Protein AF-A0A9P3ZNW1-F1 (afdb_monomer)

Mean predicted aligned error: 11.79 Å

Solvent-accessible surface area (backbone atoms only — not comparable to full-atom values): 14242 Å² total; per-residue (Å²): 131,88,76,51,73,66,59,54,61,74,62,51,59,84,20,38,54,43,44,52,67,59,43,40,76,74,70,47,49,72,68,55,52,55,48,29,40,75,70,65,59,26,47,76,16,47,99,51,31,36,31,23,62,72,77,60,17,53,57,51,43,47,27,52,47,32,68,74,62,68,40,42,29,42,18,19,51,42,38,36,22,76,75,42,70,33,76,79,55,94,36,46,31,37,32,23,45,49,93,79,72,89,70,53,35,51,42,69,74,62,67,44,50,39,82,40,72,45,75,43,50,67,65,89,40,67,83,37,66,63,55,32,52,43,81,55,99,72,33,47,29,39,34,70,42,37,10,48,52,47,38,50,66,62,55,75,52,72,67,48,51,53,48,49,38,55,33,60,68,55,59,49,73,76,44,53,62,53,32,56,49,31,56,67,58,41,70,39,54,70,34,55,33,51,49,53,51,44,32,16,42,59,34,59,66,48,18,40,57,47,72,73,35,69,63,59,74,66,57,73,62,96,70,76,50,70,72,42,89,83,46,44,76,41,76,96,53,37,33,25,37,53,57,66,55,54,71,77,38,56,70,36,69,73,60,91,77,127

Structure (mmCIF, N/CA/C/O backbone):
data_AF-A0A9P3ZNW1-F1
#
_entry.id   AF-A0A9P3ZNW1-F1
#
loop_
_atom_site.group_PDB
_atom_site.id
_atom_site.type_symbol
_atom_site.label_atom_id
_atom_site.label_alt_id
_atom_site.label_comp_id
_atom_site.label_asym_id
_atom_site.label_entity_id
_atom_site.label_seq_id
_atom_site.pdbx_PDB_ins_code
_atom_site.Cartn_x
_atom_site.Cartn_y
_atom_site.Cartn_z
_atom_site.occupancy
_atom_site.B_iso_or_equiv
_atom_site.auth_seq_id
_atom_site.auth_comp_id
_atom_site.auth_asym_id
_atom_site.auth_atom_id
_atom_site.pdbx_PDB_model_num
ATOM 1 N N . MET A 1 1 ? -36.115 -12.848 36.896 1.00 50.00 1 MET A N 1
ATOM 2 C CA . MET A 1 1 ? -34.797 -13.058 37.543 1.00 50.00 1 MET A CA 1
ATOM 3 C C . MET A 1 1 ? -33.850 -11.953 37.072 1.00 50.00 1 MET A C 1
ATOM 5 O O . MET A 1 1 ? -33.753 -11.757 35.867 1.00 50.00 1 MET A O 1
ATOM 9 N N . LYS A 1 2 ? -33.231 -11.157 37.962 1.00 68.00 2 LYS A N 1
ATOM 10 C CA . LYS A 1 2 ? -32.286 -10.099 37.538 1.00 68.00 2 LYS A CA 1
ATOM 11 C C . LYS A 1 2 ? -30.983 -10.754 37.072 1.00 68.00 2 LYS A C 1
ATOM 13 O O . LYS A 1 2 ? -30.351 -11.458 37.850 1.00 68.00 2 LYS A O 1
ATOM 18 N N . MET A 1 3 ? -30.594 -10.514 35.822 1.00 71.19 3 MET A N 1
ATOM 19 C CA . MET A 1 3 ? -29.317 -10.998 35.292 1.00 71.19 3 MET A CA 1
ATOM 20 C C . MET A 1 3 ? -28.139 -10.318 35.990 1.00 71.19 3 MET A C 1
ATOM 22 O O . MET A 1 3 ? -28.165 -9.106 36.231 1.00 71.19 3 MET A O 1
ATOM 26 N N . THR A 1 4 ? -27.095 -11.092 36.279 1.00 81.94 4 THR A N 1
ATOM 27 C CA . THR A 1 4 ? -25.832 -10.570 36.805 1.00 81.94 4 THR A CA 1
ATOM 28 C C . THR A 1 4 ? -25.132 -9.709 35.753 1.00 81.94 4 THR A C 1
ATOM 30 O O . THR A 1 4 ? -25.374 -9.832 34.550 1.00 81.94 4 THR A O 1
ATOM 33 N N . LYS A 1 5 ? -24.230 -8.820 36.183 1.00 80.06 5 LYS A N 1
ATOM 34 C CA . LYS A 1 5 ? -23.459 -7.992 35.243 1.00 80.06 5 LYS A CA 1
ATOM 35 C C . LYS A 1 5 ? -22.624 -8.826 34.265 1.00 80.06 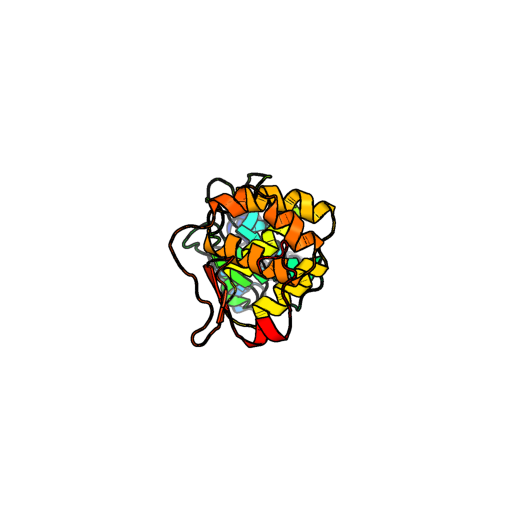5 LYS A C 1
ATOM 37 O O . LYS A 1 5 ? -22.558 -8.469 33.095 1.00 80.06 5 LYS A O 1
ATOM 42 N N . MET A 1 6 ? -22.090 -9.971 34.701 1.00 78.44 6 MET A N 1
ATOM 43 C CA . MET A 1 6 ? -21.405 -10.904 33.799 1.00 78.44 6 MET A CA 1
ATOM 44 C C . MET A 1 6 ? -22.341 -11.518 32.762 1.00 78.44 6 MET A C 1
ATOM 46 O O . MET A 1 6 ? -21.992 -11.582 31.589 1.00 78.44 6 MET A O 1
ATOM 50 N N . GLN A 1 7 ? -23.553 -11.906 33.160 1.00 79.19 7 GLN A N 1
ATOM 51 C CA . GLN A 1 7 ? -24.552 -12.411 32.216 1.00 79.19 7 GLN A CA 1
ATOM 52 C C . GLN A 1 7 ? -24.917 -11.357 31.163 1.00 79.19 7 GLN A C 1
ATOM 54 O O . GLN A 1 7 ? -25.027 -11.692 29.990 1.00 79.19 7 GLN A O 1
ATOM 59 N N . LYS A 1 8 ? -25.015 -10.077 31.548 1.00 82.88 8 LYS A N 1
ATOM 60 C CA . LYS A 1 8 ? -25.227 -8.970 30.597 1.00 82.88 8 LYS A CA 1
ATOM 61 C C . LYS A 1 8 ? -24.040 -8.757 29.653 1.00 82.88 8 LYS A C 1
ATOM 63 O O . LYS A 1 8 ? -24.238 -8.486 28.476 1.00 82.88 8 LYS A O 1
ATOM 68 N N . MET A 1 9 ? -22.806 -8.905 30.131 1.00 83.12 9 MET A N 1
ATOM 69 C CA . MET A 1 9 ? -21.618 -8.844 29.267 1.00 83.12 9 MET A CA 1
ATOM 70 C C . MET A 1 9 ? -21.551 -10.008 28.278 1.00 83.12 9 MET A C 1
ATOM 72 O O . MET A 1 9 ? -21.200 -9.798 27.120 1.00 83.12 9 MET A O 1
ATOM 76 N N . ASN A 1 10 ? -21.985 -11.196 28.700 1.00 78.38 10 ASN A N 1
ATOM 77 C CA . ASN A 1 10 ? -22.165 -12.365 27.838 1.00 78.38 10 ASN A CA 1
ATOM 78 C C . ASN A 1 10 ? -23.351 -12.235 26.862 1.00 78.38 10 ASN A C 1
ATOM 80 O O . ASN A 1 10 ? -23.533 -13.102 26.009 1.00 78.38 10 ASN A O 1
ATOM 84 N N . GLN A 1 11 ? -24.106 -11.135 26.906 1.00 82.00 11 GLN A N 1
ATOM 85 C CA . GLN A 1 11 ? -25.120 -10.780 25.906 1.00 82.00 11 GLN A CA 1
ATOM 86 C C . GLN A 1 11 ? -24.671 -9.697 24.923 1.00 82.00 11 GLN A C 1
ATOM 88 O O . GLN A 1 11 ? -25.382 -9.425 23.962 1.00 82.00 11 GLN A O 1
ATOM 93 N N . LEU A 1 12 ? -23.492 -9.095 25.119 1.00 81.19 12 LEU A N 1
ATOM 94 C CA . LEU A 1 12 ? -22.899 -8.212 24.111 1.00 81.19 12 LEU A CA 1
ATOM 95 C C . LEU A 1 12 ? -22.780 -8.948 22.758 1.00 81.19 12 LEU A C 1
ATOM 97 O O . LEU A 1 12 ? -22.634 -10.172 22.741 1.00 81.19 12 LEU A O 1
ATOM 101 N N . PRO A 1 13 ? -22.834 -8.255 21.615 1.00 70.06 13 PRO A N 1
ATOM 102 C CA . PRO A 1 13 ? -22.613 -8.920 20.341 1.00 70.06 13 PRO A CA 1
ATOM 103 C C . PRO A 1 13 ? -21.252 -9.624 20.342 1.00 70.06 13 PRO A C 1
ATOM 105 O O . PRO A 1 13 ? -20.249 -9.074 20.811 1.00 70.06 13 PRO A O 1
ATOM 108 N N . VAL A 1 14 ? -21.222 -10.866 19.859 1.00 62.25 14 VAL A N 1
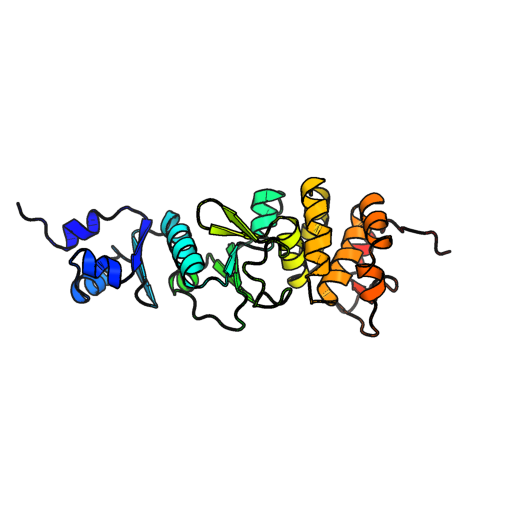ATOM 109 C CA . VAL A 1 14 ? -19.953 -11.536 19.571 1.00 62.25 14 VAL A CA 1
ATOM 110 C C . VAL A 1 14 ? -19.239 -10.670 18.535 1.00 62.25 14 VAL A C 1
ATOM 112 O O . VAL A 1 14 ? -19.856 -10.210 17.580 1.00 62.25 14 VAL A O 1
ATOM 115 N N . HIS A 1 15 ? -17.963 -10.403 18.776 1.00 63.56 15 HIS A N 1
ATOM 116 C CA . HIS A 1 15 ? -17.105 -9.480 18.040 1.00 63.56 15 HIS A CA 1
ATOM 117 C C . HIS A 1 15 ? -17.342 -7.977 18.246 1.00 63.56 15 HIS A C 1
ATOM 119 O O . HIS A 1 15 ? -16.776 -7.165 17.517 1.00 63.56 15 HIS A O 1
ATOM 125 N N . ALA A 1 16 ? -18.114 -7.576 19.258 1.00 64.56 16 ALA A N 1
ATOM 126 C CA . ALA A 1 16 ? -18.262 -6.163 19.595 1.00 64.56 16 ALA A CA 1
ATOM 127 C C . ALA A 1 16 ? -16.939 -5.541 20.076 1.00 64.56 16 ALA A C 1
ATOM 129 O O . ALA A 1 16 ? -16.230 -6.143 20.890 1.00 64.56 16 ALA A O 1
ATOM 130 N N . VAL A 1 17 ? -16.675 -4.306 19.636 1.00 64.88 17 VAL A N 1
ATOM 131 C CA . VAL A 1 17 ? -15.635 -3.411 20.168 1.00 64.88 17 VAL A CA 1
ATOM 132 C C . VAL A 1 17 ? -16.300 -2.247 20.851 1.00 64.88 17 VAL A C 1
ATOM 134 O O . VAL A 1 17 ? -17.237 -1.666 20.311 1.00 64.88 17 VAL A O 1
ATOM 137 N N . MET A 1 18 ? -15.831 -1.922 22.048 1.00 77.31 18 MET A N 1
ATOM 138 C CA . MET A 1 18 ? -16.382 -0.825 22.824 1.00 77.31 18 MET A CA 1
ATOM 139 C C . MET A 1 18 ? -15.284 -0.110 23.595 1.00 77.31 18 MET A C 1
ATOM 141 O O . MET A 1 18 ? -14.365 -0.727 24.140 1.00 77.31 18 MET A O 1
ATOM 145 N N . THR A 1 19 ? -15.424 1.200 23.711 1.00 77.69 19 THR A N 1
ATOM 146 C CA . THR A 1 19 ? -14.632 2.013 24.624 1.00 77.69 19 THR A CA 1
ATOM 147 C C . THR A 1 19 ? -15.123 1.840 26.063 1.00 77.69 19 THR A C 1
ATOM 149 O O . THR A 1 19 ? -16.263 1.464 26.354 1.00 77.69 19 THR A O 1
ATOM 152 N N . THR A 1 20 ? -14.266 2.196 27.014 1.00 78.19 20 THR A N 1
ATOM 153 C CA . THR A 1 20 ? -14.594 2.203 28.442 1.00 78.19 20 THR A CA 1
ATOM 154 C C . THR A 1 20 ? -15.737 3.180 28.718 1.00 78.19 20 THR A C 1
ATOM 156 O O . THR A 1 20 ? -16.555 2.934 29.602 1.00 78.19 20 THR A O 1
ATOM 159 N N . LYS A 1 21 ? -15.840 4.264 27.937 1.00 79.75 21 LYS A N 1
ATOM 160 C CA . LYS A 1 21 ? -16.938 5.234 28.017 1.00 79.75 21 LYS A CA 1
ATOM 161 C C . LYS A 1 21 ? -18.277 4.586 27.659 1.00 79.75 21 LYS A C 1
ATOM 163 O O . LYS A 1 21 ? -19.219 4.685 28.441 1.00 79.75 21 LYS A O 1
ATOM 168 N N . GLU A 1 22 ? -18.347 3.874 26.539 1.00 76.12 22 GLU A N 1
ATOM 169 C CA . GLU A 1 22 ? -19.572 3.198 26.094 1.00 76.12 22 GLU A CA 1
ATOM 170 C C . GLU A 1 22 ? -19.978 2.055 27.034 1.00 76.12 22 GLU A C 1
ATOM 172 O O . GLU A 1 22 ? -21.156 1.866 27.333 1.00 76.12 22 GLU A O 1
ATOM 177 N N . LEU A 1 23 ? -19.009 1.303 27.564 1.00 85.88 23 LEU A N 1
ATOM 178 C CA . LEU A 1 23 ? -19.280 0.252 28.551 1.00 85.88 23 LEU A CA 1
ATOM 179 C C . LEU A 1 23 ? -19.804 0.832 29.873 1.00 85.88 23 LEU A C 1
ATOM 181 O O . LEU A 1 23 ? -20.727 0.274 30.469 1.00 85.88 23 LEU A O 1
ATOM 185 N N . ARG A 1 24 ? -19.296 1.993 30.299 1.00 88.50 24 ARG A N 1
ATOM 186 C CA . ARG A 1 24 ? -19.831 2.718 31.461 1.00 88.50 24 ARG A CA 1
ATOM 187 C C . ARG A 1 24 ? -21.246 3.237 31.224 1.00 88.50 24 ARG A C 1
ATOM 189 O O . ARG A 1 24 ? -22.079 3.097 32.114 1.00 88.50 24 ARG A O 1
ATOM 196 N N . GLN A 1 25 ? -21.546 3.758 30.032 1.00 86.38 25 GLN A N 1
ATOM 197 C CA . GLN A 1 25 ? -22.912 4.151 29.650 1.00 86.38 25 GLN A CA 1
ATOM 198 C C . GLN A 1 25 ? -23.885 2.962 29.681 1.00 86.38 25 GLN A C 1
ATOM 200 O O . GLN A 1 25 ? -25.048 3.121 30.036 1.00 86.38 25 GLN A O 1
ATOM 205 N N . ARG A 1 26 ? -23.393 1.750 29.396 1.00 87.62 26 ARG A N 1
ATOM 206 C CA . ARG A 1 26 ? -24.147 0.490 29.525 1.00 87.62 26 ARG A CA 1
ATOM 207 C C . ARG A 1 26 ? -24.207 -0.061 30.963 1.00 87.62 26 ARG A C 1
ATOM 209 O O . ARG A 1 26 ? -24.791 -1.120 31.189 1.00 87.62 26 ARG A O 1
ATOM 216 N N . GLY A 1 27 ? -23.645 0.650 31.944 1.00 90.25 27 GLY A N 1
ATOM 217 C CA . GLY A 1 27 ? -23.731 0.325 33.372 1.00 90.25 27 GLY A CA 1
ATOM 218 C C . GLY A 1 27 ? -22.625 -0.590 33.915 1.00 90.25 27 GLY A C 1
ATOM 219 O O . GLY A 1 27 ? -22.750 -1.096 35.038 1.00 90.25 27 GLY A O 1
ATOM 220 N N . PHE A 1 28 ? -21.550 -0.816 33.153 1.00 92.19 28 PHE A N 1
ATOM 221 C CA . PHE A 1 28 ? -20.390 -1.597 33.595 1.00 92.19 28 PHE A CA 1
ATOM 222 C C . PHE A 1 28 ? -19.362 -0.709 34.311 1.00 92.19 28 PHE A C 1
ATOM 224 O O . PHE A 1 28 ? -19.028 0.381 33.847 1.00 92.19 28 PHE A O 1
ATOM 231 N N . THR A 1 29 ? -18.850 -1.159 35.459 1.00 92.00 29 THR A N 1
ATOM 232 C CA . THR A 1 29 ? -17.789 -0.453 36.198 1.00 92.00 29 THR A CA 1
ATOM 233 C C . THR A 1 29 ? -16.410 -0.943 35.765 1.00 92.00 29 THR A C 1
ATOM 235 O O . THR A 1 29 ? -16.277 -2.006 35.166 1.00 92.00 29 THR A O 1
ATOM 238 N N . ASN A 1 30 ? -15.346 -0.225 36.134 1.00 89.00 30 ASN A N 1
ATOM 239 C CA . ASN A 1 30 ? -13.980 -0.694 35.868 1.00 89.00 30 ASN A CA 1
ATOM 240 C C . ASN A 1 30 ? -13.695 -2.063 36.510 1.00 89.00 30 ASN A C 1
ATOM 242 O O . ASN A 1 30 ? -12.957 -2.852 35.937 1.00 89.00 30 ASN A O 1
ATOM 246 N N . GLN A 1 31 ? -14.296 -2.372 37.667 1.00 90.19 31 GLN A N 1
ATOM 247 C CA . GLN A 1 31 ? -14.170 -3.698 38.283 1.00 90.19 31 GLN A CA 1
ATOM 248 C C . GLN A 1 31 ? -14.820 -4.792 37.426 1.00 90.19 31 GLN A C 1
ATOM 250 O O . GLN A 1 31 ? -14.248 -5.872 37.295 1.00 90.19 31 GLN A O 1
ATOM 255 N N . ASP A 1 32 ? -15.975 -4.506 36.811 1.00 91.38 32 ASP A N 1
ATOM 256 C CA . ASP A 1 32 ? -16.630 -5.436 35.885 1.00 91.38 32 ASP A CA 1
ATOM 257 C C . ASP A 1 32 ? -15.745 -5.715 34.664 1.00 91.38 32 ASP A C 1
ATOM 259 O O . ASP A 1 32 ? -15.597 -6.869 34.274 1.00 91.38 32 ASP A O 1
ATOM 263 N N . LEU A 1 33 ? -15.104 -4.678 34.115 1.00 89.94 33 LEU A N 1
ATOM 264 C CA . LEU A 1 33 ? -14.194 -4.790 32.972 1.00 89.94 33 LEU A CA 1
ATOM 265 C C . LEU A 1 33 ? -12.919 -5.568 33.318 1.00 89.94 33 LEU A C 1
ATOM 267 O O . LEU A 1 33 ? -12.523 -6.469 32.584 1.00 89.94 33 LEU A O 1
ATOM 271 N N . THR A 1 34 ? -12.309 -5.294 34.473 1.00 88.62 34 THR A N 1
ATOM 272 C CA . THR A 1 34 ? -11.149 -6.058 34.954 1.00 88.62 34 THR A CA 1
ATOM 273 C C . THR A 1 34 ? -11.489 -7.536 35.125 1.00 88.62 34 THR A C 1
ATOM 275 O O . THR A 1 34 ? -10.694 -8.399 34.750 1.00 88.62 34 THR A O 1
ATOM 278 N N . ARG A 1 35 ? -12.676 -7.847 35.662 1.00 86.94 35 ARG A N 1
ATOM 279 C CA . ARG A 1 35 ? -13.160 -9.227 35.768 1.00 86.94 35 ARG A CA 1
ATOM 280 C C . ARG A 1 35 ? -13.385 -9.850 34.387 1.00 86.94 35 ARG A C 1
ATOM 282 O O . ARG A 1 35 ? -12.897 -10.948 34.158 1.00 86.94 35 ARG A O 1
ATOM 289 N N . ALA A 1 36 ? -14.024 -9.128 33.464 1.00 84.94 36 ALA A N 1
ATOM 290 C CA . ALA A 1 36 ? -14.211 -9.548 32.072 1.00 84.94 36 ALA A CA 1
ATOM 291 C C . ALA A 1 36 ? -12.904 -9.964 31.395 1.00 84.94 36 ALA A C 1
ATOM 293 O O . ALA A 1 36 ? -12.865 -10.964 30.683 1.00 84.94 36 ALA A O 1
ATOM 294 N N . GLY A 1 37 ? -11.860 -9.159 31.629 1.00 81.06 37 GLY A N 1
ATOM 295 C CA . GLY A 1 37 ? -10.505 -9.373 31.140 1.00 81.06 37 GLY A CA 1
ATOM 296 C C . GLY A 1 37 ? -9.904 -10.664 31.669 1.00 81.06 37 GLY A C 1
ATOM 297 O O . GLY A 1 37 ? -9.405 -11.478 30.900 1.00 81.06 37 GLY A O 1
ATOM 298 N N . LYS A 1 38 ? -9.994 -10.873 32.987 1.00 80.19 38 LYS A N 1
ATOM 299 C CA . LYS A 1 38 ? -9.500 -12.095 33.639 1.00 80.19 38 LYS A CA 1
ATOM 300 C C . LYS A 1 38 ? -10.244 -13.350 33.184 1.00 80.19 38 LYS A C 1
ATOM 302 O O . LYS A 1 38 ? -9.630 -14.401 33.067 1.00 80.19 38 LYS A O 1
ATOM 307 N N . GLU A 1 39 ? -11.545 -13.236 32.939 1.00 78.88 39 GLU A N 1
ATOM 308 C CA . GLU A 1 39 ? -12.411 -14.343 32.515 1.00 78.88 39 GLU A CA 1
ATOM 309 C C . GLU A 1 39 ? -12.380 -14.588 30.994 1.00 78.88 39 GLU A C 1
ATOM 311 O O . GLU A 1 39 ? -13.058 -15.489 30.507 1.00 78.88 39 GLU A O 1
ATOM 316 N N . GLY A 1 40 ? -11.621 -13.797 30.224 1.00 69.62 40 GLY A N 1
ATOM 317 C CA . GLY A 1 40 ? -11.493 -13.951 28.769 1.00 69.62 40 GLY A CA 1
ATOM 318 C C . GLY A 1 40 ? -12.739 -13.560 27.963 1.00 69.62 40 GLY A C 1
ATOM 319 O O . GLY A 1 40 ? -12.771 -13.748 26.750 1.00 69.62 40 GLY A O 1
ATOM 320 N N . VAL A 1 41 ? -13.760 -12.991 28.612 1.00 81.12 41 VAL A N 1
ATOM 321 C CA . VAL A 1 41 ? -15.000 -12.521 27.966 1.00 81.12 41 VAL A CA 1
ATOM 322 C C . VAL A 1 41 ? -14.746 -11.263 27.142 1.00 81.12 41 VAL A C 1
ATOM 324 O O . VAL A 1 41 ? -15.335 -11.081 26.074 1.00 81.12 41 VAL A O 1
ATOM 327 N N . LEU A 1 42 ? -13.866 -10.394 27.642 1.00 80.44 42 LEU A N 1
ATOM 328 C CA . LEU A 1 42 ? -13.374 -9.228 26.924 1.00 80.44 42 LEU A CA 1
ATOM 329 C C . LEU A 1 42 ? -11.850 -9.230 26.929 1.00 80.44 42 LEU A C 1
ATOM 331 O O . LEU A 1 42 ? -11.233 -9.567 27.931 1.00 80.44 42 LEU A O 1
ATOM 335 N N . VAL A 1 43 ? -11.239 -8.778 25.843 1.00 78.31 43 VAL A N 1
ATOM 336 C CA . VAL A 1 43 ? -9.801 -8.518 25.774 1.00 78.31 43 VAL A CA 1
ATOM 337 C C . VAL A 1 43 ? -9.589 -7.013 25.874 1.00 78.31 43 VAL A C 1
ATOM 339 O O . VAL A 1 43 ? -10.182 -6.256 25.104 1.00 78.31 43 VAL A O 1
ATOM 342 N N . HIS A 1 44 ? -8.779 -6.574 26.844 1.00 72.50 44 HIS A N 1
ATOM 343 C CA . HIS A 1 44 ? -8.393 -5.169 26.953 1.00 72.50 44 HIS A CA 1
ATOM 344 C C . HIS A 1 44 ? -7.294 -4.856 25.951 1.00 72.50 44 HIS A C 1
ATOM 346 O O . HIS A 1 44 ? -6.228 -5.471 25.936 1.00 72.50 44 HIS A O 1
ATOM 352 N N . TYR A 1 45 ? -7.546 -3.824 25.171 1.00 64.44 45 TYR A N 1
ATOM 353 C CA . TYR A 1 45 ? -6.740 -3.433 24.044 1.00 64.44 45 TYR A CA 1
ATOM 354 C C . TYR A 1 45 ? -6.180 -2.018 24.210 1.00 64.44 45 TYR A C 1
ATOM 356 O O . TYR A 1 45 ? -5.825 -1.390 23.229 1.00 64.44 45 TYR A O 1
ATOM 364 N N . GLY A 1 46 ? -6.026 -1.513 25.436 1.00 53.25 46 GLY A N 1
ATOM 365 C CA . GLY A 1 46 ? -5.392 -0.210 25.679 1.00 53.25 46 GLY A CA 1
ATOM 366 C C . GLY A 1 46 ? -6.253 0.981 25.284 1.00 53.25 46 GLY A C 1
ATOM 367 O O . GLY A 1 46 ? -7.260 0.836 24.601 1.00 53.25 46 GLY A O 1
ATOM 368 N N . TYR A 1 47 ? -5.885 2.166 25.781 1.00 59.19 47 TYR A N 1
ATOM 369 C CA . TYR A 1 47 ? -6.644 3.416 25.582 1.00 59.19 47 TYR A CA 1
ATOM 370 C C . TYR A 1 47 ? -8.137 3.296 25.938 1.00 59.19 47 TYR A C 1
ATOM 372 O O . TYR A 1 47 ? -8.984 4.029 25.443 1.00 59.19 47 TYR A O 1
ATOM 380 N N . GLY A 1 48 ? -8.463 2.355 26.830 1.00 68.88 48 GLY A N 1
ATOM 381 C CA . GLY A 1 48 ? -9.826 2.063 27.238 1.00 68.88 48 GLY A CA 1
ATOM 382 C C . GLY A 1 48 ? -10.650 1.271 26.221 1.00 68.88 48 GLY A C 1
ATOM 383 O O . GLY A 1 48 ? -11.862 1.234 26.393 1.00 68.88 48 GLY A O 1
ATOM 384 N N . VAL A 1 49 ? -10.058 0.635 25.210 1.00 69.19 49 VAL A N 1
ATOM 385 C CA . VAL A 1 49 ? -10.762 -0.199 24.219 1.00 69.19 49 VAL A CA 1
ATOM 386 C C . VAL A 1 49 ? -10.849 -1.656 24.693 1.00 69.19 49 VAL A C 1
ATOM 388 O O . VAL A 1 49 ? -9.877 -2.208 25.213 1.00 69.19 49 VAL A O 1
ATOM 391 N N . TRP A 1 50 ? -12.010 -2.288 24.502 1.00 79.25 50 TRP A N 1
ATOM 392 C CA . TRP A 1 50 ? -12.301 -3.680 24.868 1.00 79.25 50 TRP A CA 1
ATOM 393 C C . TRP A 1 50 ? -12.998 -4.416 23.720 1.00 79.25 50 TRP A C 1
ATOM 395 O O . TRP A 1 50 ? -13.839 -3.818 23.049 1.00 79.25 50 TRP A O 1
ATOM 405 N N . ALA A 1 51 ? -12.719 -5.712 23.532 1.00 72.81 51 ALA A N 1
ATOM 406 C CA . ALA A 1 51 ? -13.416 -6.513 22.520 1.00 72.81 51 ALA A CA 1
ATOM 407 C C . ALA A 1 51 ? -13.825 -7.918 22.969 1.00 72.81 51 ALA A C 1
ATOM 409 O O . ALA A 1 51 ? -13.128 -8.549 23.760 1.00 72.81 51 ALA A O 1
ATOM 410 N N . ARG A 1 52 ? -14.921 -8.432 22.403 1.00 73.88 52 ARG A N 1
ATOM 411 C CA . ARG A 1 52 ? -15.454 -9.776 22.678 1.00 73.88 52 ARG A CA 1
ATOM 412 C C . ARG A 1 52 ? -15.231 -10.723 21.495 1.00 73.88 52 ARG A C 1
ATOM 414 O O . ARG A 1 52 ? -15.989 -10.619 20.554 1.00 73.88 52 ARG A O 1
ATOM 421 N N . HIS A 1 53 ? -14.314 -11.695 21.552 1.00 65.50 53 HIS A N 1
ATOM 422 C CA . HIS A 1 53 ? -13.972 -12.634 20.449 1.00 65.50 53 HIS A CA 1
ATOM 423 C C . HIS A 1 53 ? -13.519 -11.963 19.125 1.00 65.50 53 HIS A C 1
ATOM 425 O O . HIS A 1 53 ? -14.162 -11.077 18.580 1.00 65.50 53 HIS A O 1
ATOM 431 N N . VAL A 1 54 ? -12.394 -12.407 18.557 1.00 55.94 54 VAL A N 1
ATOM 432 C CA . VAL A 1 54 ? -11.488 -11.502 17.809 1.00 55.94 54 VAL A CA 1
ATOM 433 C C . VAL A 1 54 ? -11.702 -11.305 16.278 1.00 55.94 54 VAL A C 1
ATOM 435 O O . VAL A 1 54 ? -11.197 -10.322 15.751 1.00 55.94 54 VAL A O 1
ATOM 438 N N . PRO A 1 55 ? -12.466 -12.111 15.517 1.00 54.06 55 PRO A N 1
ATOM 439 C CA . PRO A 1 55 ? -12.603 -11.883 14.064 1.00 54.06 55 PRO A CA 1
ATOM 440 C C . PRO A 1 55 ? -13.271 -10.566 13.600 1.00 54.06 55 PRO A C 1
ATOM 442 O O . PRO A 1 55 ? -12.628 -9.780 12.910 1.00 54.06 55 PRO A O 1
ATOM 445 N N . LEU A 1 56 ? -14.532 -10.283 13.959 1.00 53.38 56 LEU A N 1
ATOM 446 C CA . LEU A 1 56 ? -15.233 -9.061 13.492 1.00 53.38 56 LEU A CA 1
ATOM 447 C C . LEU A 1 56 ? -14.779 -7.796 14.252 1.00 53.38 56 LEU A C 1
ATOM 449 O O . LEU A 1 56 ? -14.938 -6.680 13.764 1.00 53.38 56 LEU A O 1
ATOM 453 N N . CYS A 1 57 ? -14.196 -7.959 15.445 1.00 57.31 57 CYS A N 1
ATOM 454 C CA . CYS A 1 57 ? -13.846 -6.838 16.308 1.00 57.31 57 CYS A CA 1
ATOM 455 C C . CYS A 1 57 ? -12.619 -6.082 15.787 1.00 57.31 57 CYS A C 1
ATOM 457 O O . CYS A 1 57 ? -12.424 -4.919 16.105 1.00 57.31 57 CYS A O 1
ATOM 459 N N . LEU A 1 58 ? -11.779 -6.714 14.968 1.00 65.56 58 LEU A N 1
ATOM 460 C CA . LEU A 1 58 ? -10.656 -6.014 14.356 1.00 65.56 58 LEU A CA 1
ATOM 461 C C . LEU A 1 58 ? -11.152 -4.921 13.400 1.00 65.56 58 LEU A C 1
ATOM 463 O O . LEU A 1 58 ? -10.666 -3.797 13.463 1.00 65.56 58 LEU A O 1
ATOM 467 N N . TYR A 1 59 ? -12.166 -5.230 12.588 1.00 72.44 59 TYR A N 1
ATOM 468 C CA . TYR A 1 59 ? -12.762 -4.286 11.643 1.00 72.44 59 TYR A CA 1
ATOM 469 C C . TYR A 1 59 ? -13.513 -3.158 12.350 1.00 72.44 59 TYR A C 1
ATOM 471 O O . TYR A 1 59 ? -13.320 -1.999 12.009 1.00 72.44 59 TYR A O 1
ATOM 479 N N . GLU A 1 60 ? -14.312 -3.454 13.376 1.00 71.88 60 GLU A N 1
ATOM 480 C CA . GLU A 1 60 ? -15.025 -2.408 14.128 1.00 71.88 60 GLU A CA 1
ATOM 481 C C . GLU A 1 60 ? -14.080 -1.536 14.980 1.00 71.88 60 GLU A C 1
ATOM 483 O O . GLU A 1 60 ? -14.301 -0.330 15.125 1.00 71.88 60 GLU A O 1
ATOM 488 N N . ALA A 1 61 ? -12.979 -2.106 15.491 1.00 72.25 61 ALA A N 1
ATOM 489 C CA . ALA A 1 61 ? -11.919 -1.339 16.150 1.00 72.25 61 ALA A CA 1
ATOM 490 C C . ALA A 1 61 ? -11.202 -0.435 15.149 1.00 72.25 61 ALA A C 1
ATOM 492 O O . ALA A 1 61 ? -10.899 0.712 15.470 1.00 72.25 61 ALA A O 1
ATOM 493 N N . LEU A 1 62 ? -10.960 -0.941 13.939 1.00 78.31 62 LEU A N 1
ATOM 494 C CA . LEU A 1 62 ? -10.342 -0.187 12.861 1.00 78.31 62 LEU A CA 1
ATOM 495 C C . LEU A 1 62 ? -11.233 0.967 12.399 1.00 78.31 62 LEU A C 1
ATOM 497 O O . LEU A 1 62 ? -10.757 2.093 12.357 1.00 78.31 62 LEU A O 1
ATOM 501 N N . LYS A 1 63 ? -12.529 0.722 12.173 1.00 81.56 63 LYS A N 1
ATOM 502 C CA . LYS A 1 63 ? -13.523 1.763 11.858 1.00 81.56 63 LYS A CA 1
ATOM 503 C C . LYS A 1 63 ? -13.534 2.866 12.902 1.00 81.56 63 LYS A C 1
ATOM 505 O O . LYS A 1 63 ? -13.419 4.040 12.568 1.00 81.56 63 LYS A O 1
ATOM 510 N N . THR A 1 64 ? -13.665 2.490 14.175 1.00 77.69 64 THR A N 1
ATOM 511 C CA . THR A 1 64 ? -13.682 3.454 15.282 1.00 77.69 64 THR A CA 1
ATOM 512 C C . THR A 1 64 ? -12.383 4.255 15.322 1.00 77.69 64 THR A C 1
ATOM 514 O O . THR A 1 64 ? -12.421 5.479 15.383 1.00 77.69 64 THR A O 1
ATOM 517 N N . PHE A 1 65 ? -11.234 3.582 15.217 1.00 79.62 65 PHE A N 1
ATOM 518 C CA . PHE A 1 65 ? -9.937 4.249 15.248 1.00 79.62 65 PHE A CA 1
ATOM 519 C C . PHE A 1 65 ? -9.739 5.202 14.070 1.00 79.62 65 PHE A C 1
ATOM 521 O O . PHE A 1 65 ? -9.333 6.332 14.294 1.00 79.62 65 PHE A O 1
ATOM 528 N N . GLN A 1 66 ? -10.062 4.788 12.845 1.00 84.31 66 GLN A N 1
ATOM 529 C CA . GLN A 1 66 ? -9.969 5.635 11.656 1.00 84.31 66 GLN A CA 1
ATOM 530 C C . GLN A 1 66 ? -10.845 6.888 11.777 1.00 84.31 66 GLN A C 1
ATOM 532 O O . GLN A 1 66 ? -10.396 7.986 11.456 1.00 84.31 66 GLN A O 1
ATOM 537 N N . LYS A 1 67 ? -12.066 6.743 12.305 1.00 79.81 67 LYS A N 1
ATOM 538 C CA . LYS A 1 67 ? -12.987 7.865 12.535 1.00 79.81 67 LYS A CA 1
ATOM 539 C C . LYS A 1 67 ? -12.513 8.825 13.621 1.00 79.81 67 LYS A C 1
ATOM 541 O O . LYS A 1 67 ? -12.698 10.028 13.476 1.00 79.81 67 LYS A O 1
ATOM 546 N N . GLU A 1 68 ? -11.939 8.311 14.707 1.00 75.88 68 GLU A N 1
ATOM 547 C CA . GLU A 1 68 ? -11.415 9.136 15.803 1.00 75.88 68 GLU A CA 1
ATOM 548 C C . GLU A 1 68 ? -10.079 9.790 15.444 1.00 75.88 68 GLU A C 1
ATOM 550 O O . GLU A 1 68 ? -9.827 10.933 15.819 1.00 75.88 68 GLU A O 1
ATOM 555 N N . SER A 1 69 ? -9.204 9.056 14.754 1.00 76.62 69 SER A N 1
ATOM 556 C CA . SER A 1 69 ? -7.849 9.502 14.455 1.00 76.62 69 SER A CA 1
ATOM 557 C C . SER A 1 69 ? -7.781 10.378 13.219 1.00 76.62 69 SER A C 1
ATOM 559 O O . SER A 1 69 ? -6.877 11.209 13.159 1.00 76.62 69 SER A O 1
ATOM 561 N N . GLN A 1 70 ? -8.668 10.155 12.242 1.00 80.75 70 GLN A N 1
ATOM 562 C CA . GLN A 1 70 ? -8.747 10.923 11.000 1.00 80.75 70 GLN A CA 1
ATOM 563 C C . GLN A 1 70 ? -7.386 11.094 10.307 1.00 80.75 70 GLN A C 1
ATOM 565 O O . GLN A 1 70 ? -7.005 12.175 9.876 1.00 80.75 70 GLN A O 1
ATOM 570 N N . SER A 1 71 ? -6.597 10.025 10.316 1.00 83.56 71 SER A N 1
ATOM 571 C CA . SER A 1 71 ? -5.180 10.068 9.926 1.00 83.56 71 SER A CA 1
ATOM 572 C C . SER A 1 71 ? -4.676 8.756 9.355 1.00 83.56 71 SER A C 1
ATOM 574 O O . SER A 1 71 ? -3.513 8.673 8.972 1.00 83.56 71 SER A O 1
ATOM 576 N N . CYS A 1 72 ? -5.507 7.714 9.334 1.00 87.19 72 CYS A N 1
ATOM 577 C CA . CYS A 1 72 ? -5.079 6.407 8.875 1.00 87.19 72 CYS A CA 1
ATOM 578 C C . CYS A 1 72 ? -6.114 5.718 7.994 1.00 87.19 72 CYS A C 1
ATOM 580 O O . CYS A 1 72 ? -7.323 5.882 8.163 1.00 87.19 72 CYS A O 1
ATOM 582 N N . HIS A 1 73 ? -5.619 4.904 7.072 1.00 91.12 73 HIS A N 1
ATOM 583 C CA . HIS A 1 73 ? -6.400 4.218 6.051 1.00 91.12 73 HIS A CA 1
ATOM 584 C C . HIS A 1 73 ? -5.777 2.852 5.727 1.00 91.12 73 HIS A C 1
ATOM 586 O O . HIS A 1 73 ? -4.589 2.609 5.951 1.00 91.12 73 HIS A O 1
ATOM 592 N N . ILE A 1 74 ? -6.594 1.921 5.238 1.00 92.75 74 ILE A N 1
ATOM 593 C CA . ILE A 1 74 ? -6.112 0.624 4.753 1.00 92.75 74 ILE A CA 1
ATOM 594 C C . ILE A 1 74 ? -5.460 0.861 3.396 1.00 92.75 74 ILE A C 1
ATOM 596 O O . ILE A 1 74 ? -6.102 1.409 2.503 1.00 92.75 74 ILE A O 1
ATOM 600 N N . GLY A 1 75 ? -4.209 0.443 3.237 1.00 93.75 75 GLY A N 1
ATOM 601 C CA . GLY A 1 75 ? -3.417 0.807 2.066 1.00 93.75 75 GLY A CA 1
ATOM 602 C C . GLY A 1 75 ? -2.470 -0.281 1.580 1.00 93.75 75 GLY A C 1
ATOM 603 O O . GLY A 1 75 ? -2.521 -1.439 2.012 1.00 93.75 75 GLY A O 1
ATOM 604 N N . GLY A 1 76 ? -1.600 0.111 0.653 1.00 95.00 76 GLY A N 1
ATOM 605 C CA . GLY A 1 76 ? -0.526 -0.724 0.122 1.00 95.00 76 GLY A CA 1
ATOM 606 C C . GLY A 1 76 ? -0.992 -2.078 -0.425 1.00 95.00 76 GLY A C 1
ATOM 607 O O . GLY A 1 76 ? -2.033 -2.207 -1.075 1.00 95.00 76 GLY A O 1
ATOM 608 N N . ARG A 1 77 ? -0.230 -3.130 -0.112 1.00 95.31 77 ARG A N 1
ATOM 609 C CA . ARG A 1 77 ? -0.445 -4.504 -0.587 1.00 95.31 77 ARG A CA 1
ATOM 610 C C . ARG A 1 77 ? -1.779 -5.095 -0.145 1.00 95.31 77 ARG A C 1
ATOM 612 O O . ARG A 1 77 ? -2.269 -6.002 -0.807 1.00 95.31 77 ARG A O 1
ATOM 619 N N . THR A 1 78 ? -2.385 -4.587 0.933 1.00 94.00 78 THR A N 1
ATOM 620 C CA . THR A 1 78 ? -3.725 -5.043 1.345 1.00 94.00 78 THR A CA 1
ATOM 621 C C . THR A 1 78 ? -4.760 -4.677 0.289 1.00 94.00 78 THR A C 1
ATOM 623 O O . THR A 1 78 ? -5.557 -5.518 -0.112 1.00 94.00 78 THR A O 1
ATOM 626 N N . ILE A 1 79 ? -4.709 -3.447 -0.220 1.00 93.19 79 ILE A N 1
ATOM 627 C CA . ILE A 1 79 ? -5.623 -2.984 -1.265 1.00 93.19 79 ILE A CA 1
ATOM 628 C C . ILE A 1 79 ? -5.294 -3.632 -2.611 1.00 93.19 79 ILE A C 1
ATOM 630 O O . ILE A 1 79 ? -6.210 -4.084 -3.295 1.00 93.19 79 ILE A O 1
ATOM 634 N N . LEU A 1 80 ? -4.007 -3.766 -2.963 1.00 92.88 80 LEU A N 1
ATOM 635 C CA . LEU A 1 80 ? -3.616 -4.481 -4.186 1.00 92.88 80 LEU A CA 1
ATOM 636 C C . LEU A 1 80 ? -4.116 -5.934 -4.178 1.00 92.88 80 LEU A C 1
ATOM 638 O O . LEU A 1 80 ? -4.571 -6.435 -5.202 1.00 92.88 80 LEU A O 1
ATOM 642 N N . HIS A 1 81 ? -4.077 -6.613 -3.029 1.00 91.62 81 HIS A N 1
ATOM 643 C CA . HIS A 1 81 ? -4.642 -7.953 -2.891 1.00 91.62 81 HIS A CA 1
ATOM 644 C C . HIS A 1 81 ? -6.161 -7.948 -3.100 1.00 91.62 81 HIS A C 1
ATOM 646 O O . HIS A 1 81 ? -6.671 -8.668 -3.957 1.00 91.62 81 HIS A O 1
ATOM 652 N N . LEU A 1 82 ? -6.876 -7.108 -2.344 1.00 86.94 82 LEU A N 1
ATOM 653 C CA . LEU A 1 82 ? -8.339 -7.093 -2.329 1.00 86.94 82 LEU A CA 1
ATOM 654 C C . LEU A 1 82 ? -8.960 -6.664 -3.663 1.00 86.94 82 LEU A C 1
ATOM 656 O O . LEU A 1 82 ? -10.049 -7.132 -3.994 1.00 86.94 82 LEU A O 1
ATOM 660 N N . LEU A 1 83 ? -8.310 -5.760 -4.401 1.00 87.50 83 LEU A N 1
ATOM 661 C CA . LEU A 1 83 ? -8.884 -5.148 -5.604 1.00 87.50 83 LEU A CA 1
ATOM 662 C C . LEU A 1 83 ? -8.232 -5.618 -6.907 1.00 87.50 83 LEU A C 1
ATOM 664 O O . LEU A 1 83 ? -8.911 -5.644 -7.931 1.00 87.50 83 LEU A O 1
ATOM 668 N N . LEU A 1 84 ? -6.952 -6.002 -6.877 1.00 87.12 84 LEU A N 1
ATOM 669 C CA . LEU A 1 84 ? -6.165 -6.333 -8.073 1.00 87.12 84 LEU A CA 1
ATOM 670 C C . LEU A 1 84 ? -5.614 -7.769 -8.058 1.00 87.12 84 LEU A C 1
ATOM 672 O O . LEU A 1 84 ? -4.851 -8.145 -8.943 1.00 87.12 84 LEU A O 1
ATOM 676 N N . GLY A 1 85 ? -5.973 -8.586 -7.061 1.00 84.88 85 GLY A N 1
ATOM 677 C CA . GLY A 1 85 ? -5.585 -9.999 -7.002 1.00 84.88 85 GLY A CA 1
ATOM 678 C C . GLY A 1 85 ? -4.100 -10.246 -6.713 1.00 84.88 85 GLY A C 1
ATOM 679 O O . GLY A 1 85 ? -3.598 -11.337 -6.984 1.00 84.88 85 GLY A O 1
ATOM 680 N N . ALA A 1 86 ? -3.383 -9.261 -6.161 1.00 89.88 86 ALA A N 1
ATOM 681 C CA . ALA A 1 86 ? -2.009 -9.457 -5.699 1.00 89.88 86 ALA A CA 1
ATOM 682 C C . ALA A 1 86 ? -1.935 -10.512 -4.569 1.00 89.88 86 ALA A C 1
ATOM 684 O O . ALA A 1 86 ? -2.936 -10.760 -3.889 1.00 89.88 86 ALA A O 1
ATOM 685 N N . PRO A 1 87 ? -0.766 -11.127 -4.307 1.00 91.88 87 PRO A N 1
ATOM 686 C CA . PRO A 1 87 ? -0.604 -12.036 -3.174 1.00 91.88 87 PRO A CA 1
ATOM 687 C C . PRO A 1 87 ? -0.966 -11.376 -1.838 1.00 91.88 87 PRO A C 1
ATOM 689 O O . PRO A 1 87 ? -0.560 -10.239 -1.573 1.00 91.88 87 PRO A O 1
ATOM 692 N N . GLU A 1 88 ? -1.697 -12.108 -0.994 1.00 89.25 88 GLU A N 1
ATOM 693 C CA . GLU A 1 88 ? -2.135 -11.628 0.320 1.00 89.25 88 GLU A CA 1
ATOM 694 C C . GLU A 1 88 ? -0.918 -11.253 1.190 1.00 89.25 88 GLU A C 1
ATOM 696 O O . GLU A 1 88 ? 0.026 -12.045 1.305 1.00 89.25 88 GLU A O 1
ATOM 701 N N . PRO A 1 89 ? -0.881 -10.046 1.785 1.00 88.81 89 PRO A N 1
ATOM 702 C CA . PRO A 1 89 ? 0.163 -9.698 2.740 1.00 88.81 89 PRO A CA 1
ATOM 703 C C . PRO A 1 89 ? -0.038 -10.449 4.064 1.00 88.81 89 PRO A C 1
ATOM 705 O O . PRO A 1 89 ? -1.161 -10.721 4.471 1.00 88.81 89 PRO A O 1
ATOM 708 N N . GLU A 1 90 ? 1.045 -10.704 4.806 1.00 87.62 90 GLU A N 1
ATOM 709 C CA . GLU A 1 90 ? 0.968 -11.380 6.117 1.00 87.62 90 GLU A CA 1
ATOM 710 C C . GLU A 1 90 ? 0.066 -10.657 7.133 1.00 87.62 90 GLU A C 1
ATOM 712 O O . GLU A 1 90 ? -0.454 -11.264 8.072 1.00 87.62 90 GLU A O 1
ATOM 717 N N . ARG A 1 91 ? -0.065 -9.334 6.989 1.00 87.75 91 ARG A N 1
ATOM 718 C CA . ARG A 1 91 ? -0.833 -8.459 7.875 1.00 87.75 91 ARG A CA 1
ATOM 719 C C . ARG A 1 91 ? -1.535 -7.381 7.064 1.00 87.75 91 ARG A C 1
ATOM 721 O O . ARG A 1 91 ? -1.008 -6.908 6.059 1.00 87.75 91 ARG A O 1
ATOM 728 N N . ILE A 1 92 ? -2.683 -6.940 7.568 1.00 89.50 92 ILE A N 1
ATOM 729 C CA . ILE A 1 92 ? -3.396 -5.765 7.066 1.00 89.50 92 ILE A CA 1
ATOM 730 C C . ILE A 1 92 ? -2.500 -4.545 7.261 1.00 89.50 92 ILE A C 1
ATOM 732 O O . ILE A 1 92 ? -2.062 -4.263 8.378 1.00 89.50 92 ILE A O 1
ATOM 736 N N . GLN A 1 93 ? -2.248 -3.816 6.184 1.00 92.25 93 GLN A N 1
ATOM 737 C CA . GLN A 1 93 ? -1.412 -2.626 6.186 1.00 92.25 93 GLN A CA 1
ATOM 738 C C . GLN A 1 93 ? -2.274 -1.398 6.457 1.00 92.25 93 GLN A C 1
ATOM 740 O O . GLN A 1 93 ? -3.128 -1.024 5.652 1.00 92.25 93 GLN A O 1
ATOM 745 N N . LEU A 1 94 ? -2.047 -0.795 7.620 1.00 91.38 94 LEU A N 1
ATOM 746 C CA . LEU A 1 94 ? -2.689 0.435 8.055 1.00 91.38 94 LEU A CA 1
ATOM 747 C C . LEU A 1 94 ? -1.684 1.572 7.910 1.00 91.38 94 LEU A C 1
ATOM 749 O O . LEU A 1 94 ? -0.749 1.679 8.706 1.00 91.38 94 LEU A O 1
ATOM 753 N N . PHE A 1 95 ? -1.873 2.391 6.885 1.00 90.44 95 PHE A N 1
ATOM 754 C CA . PHE A 1 95 ? -1.052 3.566 6.650 1.00 90.44 95 PHE A CA 1
ATOM 755 C C . PHE A 1 95 ? -1.528 4.694 7.557 1.00 90.44 95 PHE A C 1
ATOM 757 O O . PHE A 1 95 ? -2.727 4.925 7.664 1.00 90.44 95 PHE A O 1
ATOM 764 N N . ASP A 1 96 ? -0.604 5.366 8.235 1.00 87.19 96 ASP A N 1
ATOM 765 C CA . ASP A 1 96 ? -0.891 6.455 9.171 1.00 87.19 96 ASP A CA 1
ATOM 766 C C . ASP A 1 96 ? -0.052 7.675 8.794 1.00 87.19 96 ASP A C 1
ATOM 768 O O . ASP A 1 96 ? 1.168 7.581 8.677 1.00 87.19 96 ASP A O 1
ATOM 772 N N . HIS A 1 97 ? -0.703 8.813 8.590 1.00 83.50 97 HIS A N 1
ATOM 773 C CA . HIS A 1 97 ? -0.057 10.084 8.261 1.00 83.50 97 HIS A CA 1
ATOM 774 C C . HIS A 1 97 ? 0.657 10.712 9.458 1.00 83.50 97 HIS A C 1
ATOM 776 O O . HIS A 1 97 ? 1.372 11.689 9.323 1.00 83.50 97 HIS A O 1
ATOM 782 N N . ARG A 1 98 ? 0.513 10.156 10.662 1.00 74.88 98 ARG A N 1
ATOM 783 C CA . ARG A 1 98 ? 1.269 10.619 11.827 1.00 74.88 98 ARG A CA 1
ATOM 784 C C . ARG A 1 98 ? 2.613 9.904 11.884 1.00 74.88 98 ARG A C 1
ATOM 786 O O . ARG A 1 98 ? 2.671 8.677 11.841 1.00 74.88 98 ARG A O 1
ATOM 793 N N . GLU A 1 99 ? 3.692 10.650 12.119 1.00 60.81 99 GLU A N 1
ATOM 794 C CA . GLU A 1 99 ? 5.044 10.075 12.226 1.00 60.81 99 GLU A CA 1
ATOM 795 C C . GLU A 1 99 ? 5.193 9.024 13.346 1.00 60.81 99 GLU A C 1
ATOM 797 O O . GLU A 1 99 ? 6.029 8.124 13.240 1.00 60.81 99 GLU A O 1
ATOM 802 N N . ALA A 1 100 ? 4.382 9.107 14.408 1.00 56.84 100 ALA A N 1
ATOM 803 C CA . ALA A 1 100 ? 4.353 8.134 15.501 1.00 56.84 100 ALA A CA 1
ATOM 804 C C . ALA A 1 100 ? 3.022 8.190 16.278 1.00 56.84 100 ALA A C 1
ATOM 806 O O . ALA A 1 100 ? 2.872 8.919 17.261 1.00 56.84 100 ALA A O 1
ATOM 807 N N . GLY A 1 101 ? 2.038 7.399 15.845 1.00 60.31 101 GLY A N 1
ATOM 808 C CA . GLY A 1 101 ? 0.756 7.247 16.532 1.00 60.31 101 GLY A CA 1
ATOM 809 C C . GLY A 1 101 ? 0.800 6.246 17.692 1.00 60.31 101 GLY A C 1
ATOM 810 O O . GLY A 1 101 ? 1.388 5.168 17.606 1.00 60.31 101 GLY A O 1
ATOM 811 N N . LYS A 1 102 ? 0.113 6.566 18.791 1.00 65.88 102 LYS A N 1
ATOM 812 C CA . LYS A 1 102 ? -0.272 5.575 19.803 1.00 65.88 102 LYS A CA 1
ATOM 813 C C . LYS A 1 102 ? -1.444 4.757 19.259 1.00 65.88 102 LYS A C 1
ATOM 815 O O . LYS A 1 102 ? -2.581 5.220 19.273 1.00 65.88 102 LYS A O 1
ATOM 820 N N . TYR A 1 103 ? -1.161 3.553 18.774 1.00 70.19 103 TYR A N 1
ATOM 821 C CA . TYR A 1 103 ? -2.188 2.650 18.257 1.00 70.19 103 TYR A CA 1
ATOM 822 C C . TYR A 1 103 ? -2.931 1.936 19.389 1.00 70.19 103 TYR A C 1
ATOM 824 O O . TYR A 1 103 ? -2.312 1.617 20.412 1.00 70.19 103 TYR A O 1
ATOM 832 N N . PRO A 1 104 ? -4.225 1.618 19.213 1.00 66.38 104 PRO A N 1
ATOM 833 C CA . PRO A 1 104 ? -4.929 0.705 20.094 1.00 66.38 104 PRO A CA 1
ATOM 834 C C . PRO A 1 104 ? -4.107 -0.574 20.257 1.00 66.38 104 PRO A C 1
ATOM 836 O O . PRO A 1 104 ? -3.683 -1.183 19.274 1.00 66.38 104 PRO A O 1
ATOM 839 N N . ASN A 1 105 ? -3.916 -1.042 21.489 1.00 58.88 105 ASN A N 1
ATOM 840 C CA . ASN A 1 105 ? -3.285 -2.337 21.737 1.00 58.88 105 ASN A CA 1
ATOM 841 C C . ASN A 1 105 ? -4.044 -3.490 21.048 1.00 58.88 105 ASN A C 1
ATOM 843 O O . ASN A 1 105 ? -3.463 -4.554 20.897 1.00 58.88 105 ASN A O 1
ATOM 847 N N . ALA A 1 106 ? -5.290 -3.304 20.587 1.00 57.22 106 ALA A N 1
ATOM 848 C CA . ALA A 1 106 ? -5.995 -4.236 19.689 1.00 57.22 106 ALA A CA 1
ATOM 849 C C . ALA A 1 106 ? -5.146 -4.614 18.492 1.00 57.22 106 ALA A C 1
ATOM 851 O O . ALA A 1 106 ? -5.044 -5.788 18.139 1.00 57.22 106 ALA A O 1
ATOM 852 N N . PHE A 1 107 ? -4.489 -3.621 17.910 1.00 67.50 107 PHE A N 1
ATOM 853 C CA . PHE A 1 107 ? -3.684 -3.808 16.721 1.00 67.50 107 PHE A CA 1
ATOM 854 C C . PHE A 1 107 ? -2.394 -4.540 17.095 1.00 67.50 107 PHE A C 1
ATOM 856 O O . PHE A 1 107 ? -2.075 -5.555 16.479 1.00 67.50 107 PHE A O 1
ATOM 863 N N . ASN A 1 108 ? -1.761 -4.136 18.203 1.00 58.66 108 ASN A N 1
ATOM 864 C CA . ASN A 1 108 ? -0.528 -4.744 18.713 1.00 58.66 108 ASN A CA 1
ATOM 865 C C . ASN A 1 108 ? -0.704 -6.209 19.153 1.00 58.66 108 ASN A C 1
ATOM 867 O O . ASN A 1 108 ? 0.138 -7.047 18.848 1.00 58.66 108 ASN A O 1
ATOM 871 N N . TYR A 1 109 ? -1.793 -6.538 19.852 1.00 51.09 109 TYR A N 1
ATOM 872 C CA . TYR A 1 109 ? -2.048 -7.889 20.363 1.00 51.09 109 TYR A CA 1
ATOM 873 C C . TYR A 1 109 ? -2.645 -8.829 19.316 1.00 51.09 109 TYR A C 1
ATOM 875 O O . TYR A 1 109 ? -2.495 -10.040 19.446 1.00 51.09 109 TYR A O 1
ATOM 883 N N . SER A 1 110 ? -3.327 -8.306 18.290 1.00 62.97 110 SER A N 1
ATOM 884 C CA . SER A 1 110 ? -3.861 -9.158 17.221 1.00 62.97 110 SER A CA 1
ATOM 885 C C . SER A 1 110 ? -2.757 -9.802 16.381 1.00 62.97 110 SER A C 1
ATOM 887 O O . SER A 1 110 ? -2.980 -10.868 15.815 1.00 62.97 110 SER A O 1
ATOM 889 N N . GLY A 1 111 ? -1.603 -9.134 16.242 1.00 66.25 111 GLY A N 1
ATOM 890 C CA . GLY A 1 111 ? -0.555 -9.512 15.291 1.00 66.25 111 GLY A CA 1
ATOM 891 C C . GLY A 1 111 ? -0.984 -9.435 13.818 1.00 66.25 111 GLY A C 1
ATOM 892 O O . GLY A 1 111 ? -0.189 -9.771 12.949 1.00 66.25 111 GLY A O 1
ATOM 893 N N . ARG A 1 112 ? -2.218 -8.993 13.529 1.00 79.69 112 ARG A N 1
ATOM 894 C CA . ARG A 1 112 ? -2.830 -8.983 12.190 1.00 79.69 112 ARG A CA 1
ATOM 895 C C . ARG A 1 112 ? -2.742 -7.642 11.477 1.00 79.69 112 ARG A C 1
ATOM 897 O O . ARG A 1 112 ? -3.048 -7.586 10.293 1.00 79.69 112 ARG A O 1
ATOM 904 N N . ILE A 1 113 ? -2.353 -6.578 12.179 1.00 83.56 113 ILE A N 1
ATOM 905 C CA . ILE A 1 113 ? -2.171 -5.245 11.601 1.00 83.56 113 ILE A CA 1
ATOM 906 C C . ILE A 1 113 ? -0.684 -4.899 11.606 1.00 83.56 113 ILE A C 1
ATOM 908 O O . ILE A 1 113 ? 0.005 -5.046 12.618 1.00 83.56 113 ILE A O 1
ATOM 912 N N . GLN A 1 114 ? -0.203 -4.434 10.461 1.00 88.25 114 GLN A N 1
ATOM 913 C CA . GLN A 1 114 ? 1.068 -3.755 10.288 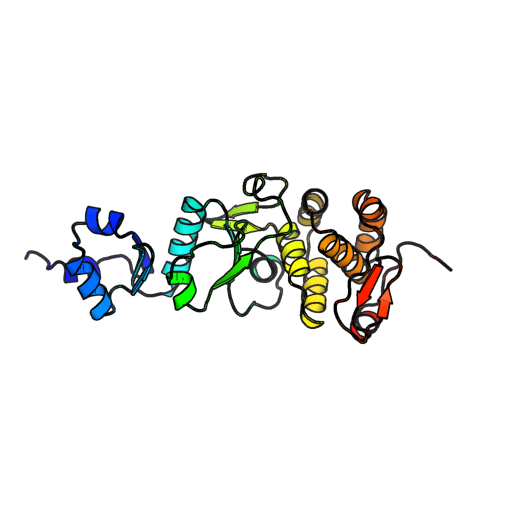1.00 88.25 114 GLN A CA 1
ATOM 914 C C . GLN A 1 114 ? 0.773 -2.267 10.129 1.00 88.25 114 GLN A C 1
ATOM 916 O O . GLN A 1 114 ? 0.136 -1.859 9.161 1.00 88.25 114 GLN A O 1
ATOM 921 N N . THR A 1 115 ? 1.235 -1.454 11.071 1.00 87.00 115 THR A N 1
ATOM 922 C CA . THR A 1 115 ? 1.154 -0.001 10.942 1.00 87.00 115 THR A CA 1
ATOM 923 C C . THR A 1 115 ? 2.334 0.505 10.122 1.00 87.00 115 THR A C 1
ATOM 925 O O . THR A 1 115 ? 3.472 0.074 10.323 1.00 87.00 115 THR A O 1
ATOM 928 N N . VAL A 1 116 ? 2.057 1.390 9.168 1.00 88.75 116 VAL A N 1
ATOM 929 C CA . VAL A 1 116 ? 3.045 1.914 8.222 1.00 88.75 116 VAL A CA 1
ATOM 930 C C . VAL A 1 116 ? 2.962 3.441 8.228 1.00 88.75 116 VAL A C 1
ATOM 932 O O . VAL A 1 116 ? 1.882 3.978 8.003 1.00 88.75 116 VAL A O 1
ATOM 935 N N . PRO A 1 117 ? 4.058 4.174 8.487 1.00 88.12 117 PRO A N 1
ATOM 936 C CA . PRO A 1 117 ? 4.036 5.625 8.364 1.00 88.12 117 PRO A CA 1
ATOM 937 C C . PRO A 1 117 ? 3.862 6.015 6.890 1.00 88.12 117 PRO A C 1
ATOM 939 O O . PRO A 1 117 ? 4.669 5.635 6.040 1.00 88.12 117 PRO A O 1
ATOM 942 N N . CYS A 1 118 ? 2.822 6.783 6.587 1.00 87.44 118 CYS A N 1
ATOM 943 C CA . CYS A 1 118 ? 2.578 7.335 5.264 1.00 87.44 118 CYS A CA 1
ATOM 944 C C . CYS A 1 118 ? 3.447 8.580 5.080 1.00 87.44 118 CYS A C 1
ATOM 946 O O . CYS A 1 118 ? 3.230 9.591 5.733 1.00 87.44 118 CYS A O 1
ATOM 948 N N . ARG A 1 119 ? 4.453 8.501 4.202 1.00 86.00 119 ARG A N 1
ATOM 949 C CA . ARG A 1 119 ? 5.394 9.608 3.933 1.00 86.00 119 ARG A CA 1
ATOM 950 C C . ARG A 1 119 ? 5.324 10.125 2.502 1.00 86.00 119 ARG A C 1
ATOM 952 O O . ARG A 1 119 ? 6.194 10.881 2.073 1.00 86.00 119 ARG A O 1
ATOM 959 N N . ILE A 1 120 ? 4.349 9.641 1.738 1.00 87.56 120 ILE A N 1
ATOM 960 C CA . ILE A 1 120 ? 4.221 9.926 0.309 1.00 87.56 120 ILE A CA 1
ATOM 961 C C . ILE A 1 120 ? 3.346 11.147 0.015 1.00 87.56 120 ILE A C 1
ATOM 963 O O . ILE A 1 120 ? 3.525 11.733 -1.045 1.00 87.56 120 ILE A O 1
ATOM 967 N N . PHE A 1 121 ? 2.508 11.591 0.954 1.00 84.38 121 PHE A N 1
ATOM 968 C CA . PHE A 1 121 ? 1.667 12.794 0.858 1.00 84.38 121 PHE A CA 1
ATOM 969 C C . PHE A 1 121 ? 1.856 13.662 2.109 1.00 84.38 121 PHE A C 1
ATOM 971 O O . PHE A 1 121 ? 2.227 13.117 3.147 1.00 84.38 121 PHE A O 1
ATOM 978 N N . ASN A 1 122 ? 1.595 14.976 2.037 1.00 74.50 122 ASN A N 1
ATOM 979 C CA . ASN A 1 122 ? 1.568 15.795 3.259 1.00 74.50 122 ASN A CA 1
ATOM 980 C C . ASN A 1 122 ? 0.375 15.409 4.143 1.00 74.50 122 ASN A C 1
ATOM 982 O O . ASN A 1 122 ? -0.700 15.060 3.654 1.00 74.50 122 ASN A O 1
ATOM 986 N N . ASP A 1 123 ? 0.570 15.545 5.450 1.00 65.38 123 ASP A N 1
ATOM 987 C CA . ASP A 1 123 ? -0.392 15.150 6.484 1.00 65.38 123 ASP A CA 1
ATOM 988 C C . ASP A 1 123 ? -1.708 15.940 6.417 1.00 65.38 123 ASP A C 1
ATOM 990 O O . ASP A 1 123 ? -2.758 15.436 6.811 1.00 65.38 123 ASP A O 1
ATOM 994 N N . GLU A 1 124 ? -1.671 17.155 5.863 1.00 65.06 124 GLU A N 1
ATOM 995 C CA . GLU A 1 124 ? -2.844 18.017 5.668 1.00 65.06 124 GLU A CA 1
ATOM 996 C C . GLU A 1 124 ? -3.830 17.468 4.620 1.00 65.06 124 GLU A C 1
ATOM 998 O O . GLU A 1 124 ? -4.990 17.874 4.602 1.00 65.06 124 GLU A O 1
ATOM 1003 N N . TYR A 1 125 ? -3.407 16.506 3.791 1.00 62.09 125 TYR A N 1
ATOM 1004 C CA . TYR A 1 125 ? -4.201 15.983 2.677 1.00 62.09 125 TYR A CA 1
ATOM 1005 C C . TYR A 1 125 ? -4.937 14.670 2.972 1.00 62.09 125 TYR A C 1
ATOM 1007 O O . TYR A 1 125 ? -5.442 14.037 2.048 1.00 62.09 125 TYR A O 1
ATOM 1015 N N . PHE A 1 126 ? -5.026 14.217 4.231 1.00 69.50 126 PHE A N 1
ATOM 1016 C CA . PHE A 1 126 ? -5.721 12.953 4.537 1.00 69.50 126 PHE A CA 1
ATOM 1017 C C . PHE A 1 126 ? -7.178 12.923 4.031 1.00 69.50 126 PHE A C 1
ATOM 1019 O O . PHE A 1 126 ? -7.663 11.868 3.632 1.00 69.50 126 PHE A O 1
ATOM 1026 N N . PHE A 1 127 ? -7.856 14.073 4.005 1.00 66.56 127 PHE A N 1
ATOM 1027 C CA . PHE A 1 127 ? -9.218 14.209 3.473 1.00 66.56 127 PHE A CA 1
ATOM 1028 C C . PHE A 1 127 ? -9.292 14.865 2.097 1.00 66.56 127 PHE A C 1
ATOM 1030 O O . PHE A 1 127 ? -10.389 15.171 1.639 1.00 66.56 127 PHE A O 1
ATOM 1037 N N . ASP A 1 128 ? -8.154 15.113 1.454 1.00 71.50 128 ASP A N 1
ATOM 1038 C CA . ASP A 1 128 ? -8.173 15.650 0.104 1.00 71.50 128 ASP A CA 1
ATOM 1039 C C . ASP A 1 128 ? -8.465 14.512 -0.880 1.00 71.50 128 ASP A C 1
ATOM 1041 O O . ASP A 1 128 ? -7.733 13.518 -0.940 1.00 71.50 128 ASP A O 1
ATOM 1045 N N . GLU A 1 129 ? -9.558 14.645 -1.630 1.00 61.94 129 GLU A N 1
ATOM 1046 C CA . GLU A 1 129 ? -10.017 13.640 -2.593 1.00 61.94 129 GLU A CA 1
ATOM 1047 C C . GLU A 1 129 ? -8.933 13.343 -3.644 1.00 61.94 129 GLU A C 1
ATOM 1049 O O . GLU A 1 129 ? -8.751 12.183 -4.021 1.00 61.94 129 GLU A O 1
ATOM 1054 N N . CYS A 1 130 ? -8.114 14.342 -4.011 1.00 64.88 130 CYS A N 1
ATOM 1055 C CA . CYS A 1 130 ? -7.015 14.181 -4.975 1.00 64.88 130 CYS A CA 1
ATOM 1056 C C . CYS A 1 130 ? -5.873 13.281 -4.472 1.00 64.88 130 CYS A C 1
ATOM 1058 O O . CYS A 1 130 ? -4.967 12.915 -5.223 1.00 64.88 130 CYS A O 1
ATOM 1060 N N . CYS A 1 131 ? -5.892 12.905 -3.192 1.00 77.31 131 CYS A N 1
ATOM 1061 C CA . CYS A 1 131 ? -4.934 11.976 -2.621 1.00 77.31 131 CYS A CA 1
ATOM 1062 C C . CYS A 1 131 ? -5.437 10.533 -2.636 1.00 77.31 131 CYS A C 1
ATOM 1064 O O . CYS A 1 131 ? -4.797 9.700 -2.012 1.00 77.31 131 CYS A O 1
ATOM 1066 N N . GLY A 1 132 ? -6.542 10.188 -3.305 1.00 87.06 132 GLY A N 1
ATOM 1067 C CA . GLY A 1 132 ? -6.920 8.789 -3.534 1.00 87.06 132 GLY A CA 1
ATOM 1068 C C . GLY A 1 132 ? -7.250 8.005 -2.259 1.00 87.06 132 GLY A C 1
ATOM 1069 O O . GLY A 1 132 ? -6.868 6.840 -2.136 1.00 87.06 132 GLY A O 1
ATOM 1070 N N . ILE A 1 133 ? -7.926 8.633 -1.293 1.00 88.62 133 ILE A N 1
ATOM 1071 C CA . ILE A 1 133 ? -8.589 7.936 -0.181 1.00 88.62 133 ILE A CA 1
ATOM 1072 C C . ILE A 1 133 ? -10.088 7.901 -0.452 1.00 88.62 133 ILE A C 1
ATOM 1074 O O . ILE A 1 133 ? -10.688 8.914 -0.793 1.00 88.62 133 ILE A O 1
ATOM 1078 N N . ILE A 1 134 ? -10.699 6.740 -0.235 1.00 87.25 134 ILE A N 1
ATOM 1079 C CA . ILE A 1 134 ? -12.144 6.549 -0.332 1.00 87.25 134 ILE A CA 1
ATOM 1080 C C . ILE A 1 134 ? -12.702 5.987 0.973 1.00 87.25 134 ILE A C 1
ATOM 1082 O O . ILE A 1 134 ? -12.053 5.193 1.662 1.00 87.25 134 ILE A O 1
ATOM 1086 N N . GLU A 1 135 ? -13.934 6.369 1.305 1.00 87.19 135 GLU A N 1
ATOM 1087 C CA . GLU A 1 135 ? -14.693 5.714 2.367 1.00 87.19 135 GLU A CA 1
ATOM 1088 C C . GLU A 1 135 ? -15.509 4.554 1.788 1.00 87.19 135 GLU A C 1
ATOM 1090 O O . GLU A 1 135 ? -16.302 4.723 0.862 1.00 87.19 135 GLU A O 1
ATOM 1095 N N . ARG A 1 136 ? -15.343 3.361 2.363 1.00 79.69 136 ARG A N 1
ATOM 1096 C CA . ARG A 1 136 ? -16.122 2.170 2.018 1.00 79.69 136 ARG A CA 1
ATOM 1097 C C . ARG A 1 136 ? -16.494 1.406 3.278 1.00 79.69 136 ARG A C 1
ATOM 1099 O O . ARG A 1 136 ? -15.631 1.051 4.079 1.00 79.69 136 ARG A O 1
ATOM 1106 N N . ASP A 1 137 ? -17.790 1.165 3.463 1.00 78.38 137 ASP A N 1
ATOM 1107 C CA . ASP A 1 137 ? -18.352 0.455 4.622 1.00 78.38 137 ASP A CA 1
ATOM 1108 C C . ASP A 1 137 ? -17.933 1.049 5.987 1.00 78.38 137 ASP A C 1
ATOM 1110 O O . ASP A 1 137 ? -17.813 0.340 6.993 1.00 78.38 137 ASP A O 1
ATOM 1114 N N . GLY A 1 138 ? -17.717 2.369 6.032 1.00 79.50 138 GLY A N 1
ATOM 1115 C CA . GLY A 1 138 ? -17.301 3.103 7.230 1.00 79.50 138 GLY A CA 1
ATOM 1116 C C . GLY A 1 138 ? -15.813 2.993 7.575 1.00 79.50 138 GLY A C 1
ATOM 1117 O O . GLY A 1 138 ? -15.440 3.341 8.697 1.00 79.50 138 GLY A O 1
ATOM 1118 N N . LEU A 1 139 ? -14.999 2.472 6.654 1.00 84.56 139 LEU A N 1
ATOM 1119 C CA . LEU A 1 139 ? -13.538 2.412 6.712 1.00 84.56 139 LEU A CA 1
ATOM 1120 C C . LEU A 1 139 ? -12.943 3.334 5.640 1.00 84.56 139 LEU A C 1
ATOM 1122 O O . LEU A 1 139 ? -13.520 3.465 4.562 1.00 84.56 139 LEU A O 1
ATOM 1126 N N . TYR A 1 140 ? -11.756 3.880 5.893 1.00 90.12 140 TYR A N 1
ATOM 1127 C CA . TYR A 1 140 ? -10.958 4.598 4.893 1.00 90.12 140 TYR A CA 1
ATOM 1128 C C . TYR A 1 140 ? -9.951 3.660 4.224 1.00 90.12 140 TYR A C 1
ATOM 1130 O O . TYR A 1 140 ? -9.245 2.911 4.912 1.00 90.12 140 TYR A O 1
ATOM 1138 N N . TRP A 1 141 ? -9.912 3.689 2.892 1.00 90.50 141 TRP A N 1
ATOM 1139 C CA . TRP A 1 141 ? -9.119 2.814 2.023 1.00 90.50 141 TRP A CA 1
ATOM 1140 C C . TRP A 1 141 ? -8.360 3.669 1.011 1.00 90.50 141 TRP A C 1
ATOM 1142 O O . TRP A 1 141 ? -8.880 4.688 0.563 1.00 90.50 141 TRP A O 1
ATOM 1152 N N . SER A 1 142 ? -7.178 3.229 0.595 1.00 91.88 142 SER A N 1
ATOM 1153 C CA . SER A 1 142 ? -6.547 3.746 -0.621 1.00 91.88 142 SER A CA 1
ATOM 1154 C C . SER A 1 142 ? -7.352 3.328 -1.855 1.00 91.88 142 SER A C 1
ATOM 1156 O O . SER A 1 142 ? -7.852 2.201 -1.921 1.00 91.88 142 SER A O 1
ATOM 1158 N N . THR A 1 143 ? -7.410 4.188 -2.871 1.00 91.25 143 THR A N 1
ATOM 1159 C CA . THR A 1 143 ? -7.710 3.763 -4.245 1.00 91.25 143 THR A CA 1
ATOM 1160 C C . THR A 1 143 ? -6.610 2.820 -4.750 1.00 91.25 143 THR A C 1
ATOM 1162 O O . THR A 1 143 ? -5.498 2.819 -4.201 1.00 91.25 143 THR A O 1
ATOM 1165 N N . PRO A 1 144 ? -6.861 2.014 -5.799 1.00 91.25 144 PRO A N 1
ATOM 1166 C CA . PRO A 1 144 ? -5.821 1.191 -6.418 1.00 91.25 144 PRO A CA 1
ATOM 1167 C C . PRO A 1 144 ? -4.567 1.991 -6.805 1.00 91.25 144 PRO A C 1
ATOM 1169 O O . PRO A 1 144 ? -3.451 1.564 -6.499 1.00 91.25 144 PRO A O 1
ATOM 1172 N N . ALA A 1 145 ? -4.745 3.182 -7.386 1.00 89.62 145 ALA A N 1
ATOM 1173 C CA . ALA A 1 145 ? -3.660 4.091 -7.750 1.00 89.62 145 ALA A CA 1
ATOM 1174 C C . ALA A 1 145 ? -2.792 4.487 -6.545 1.00 89.62 145 ALA A C 1
ATOM 1176 O O . ALA A 1 145 ? -1.564 4.366 -6.576 1.00 89.62 145 ALA A O 1
ATOM 1177 N N . ARG A 1 146 ? -3.417 4.896 -5.438 1.00 91.94 146 ARG A N 1
ATOM 1178 C CA . ARG A 1 146 ? -2.686 5.243 -4.218 1.00 91.94 146 ARG A CA 1
ATOM 1179 C C . ARG A 1 146 ? -2.010 4.039 -3.574 1.00 91.94 146 ARG A C 1
ATOM 1181 O O . ARG A 1 146 ? -0.841 4.123 -3.197 1.00 91.94 146 ARG A O 1
ATOM 1188 N N . ALA A 1 147 ? -2.713 2.914 -3.482 1.00 94.19 147 ALA A N 1
ATOM 1189 C CA . ALA A 1 147 ? -2.172 1.676 -2.934 1.00 94.19 147 ALA A CA 1
ATOM 1190 C C . ALA A 1 147 ? -0.918 1.206 -3.684 1.00 94.19 147 ALA A C 1
ATOM 1192 O O . ALA A 1 147 ? -0.007 0.621 -3.085 1.00 94.19 147 ALA A O 1
ATOM 1193 N N . LEU A 1 148 ? -0.847 1.485 -4.987 1.00 94.62 148 LEU A N 1
ATOM 1194 C CA . LEU A 1 148 ? 0.331 1.225 -5.795 1.00 94.62 148 LEU A CA 1
ATOM 1195 C C . LEU A 1 148 ? 1.526 2.070 -5.329 1.00 94.62 148 LEU A C 1
ATOM 1197 O O . LEU A 1 148 ? 2.584 1.509 -5.050 1.00 94.62 148 LEU A O 1
ATOM 1201 N N . LEU A 1 149 ? 1.361 3.390 -5.180 1.00 93.94 149 LEU A N 1
ATOM 1202 C CA . LEU A 1 149 ? 2.438 4.282 -4.720 1.00 93.94 149 LEU A CA 1
ATOM 1203 C C . LEU A 1 149 ? 2.906 3.949 -3.298 1.00 93.94 149 LEU A C 1
ATOM 1205 O O . LEU A 1 149 ? 4.102 3.974 -3.007 1.00 93.94 149 LEU A O 1
ATOM 1209 N N . GLU A 1 150 ? 1.973 3.580 -2.426 1.00 95.19 150 GLU A N 1
ATOM 1210 C CA . GLU A 1 150 ? 2.249 3.108 -1.067 1.00 95.19 150 GLU A CA 1
ATOM 1211 C C . GLU A 1 150 ? 3.084 1.829 -1.062 1.00 95.19 150 GLU A C 1
ATOM 1213 O O . GLU A 1 150 ? 4.076 1.724 -0.339 1.00 95.19 150 GLU A O 1
ATOM 1218 N N . SER A 1 151 ? 2.721 0.873 -1.918 1.00 96.00 151 SER A N 1
ATOM 1219 C 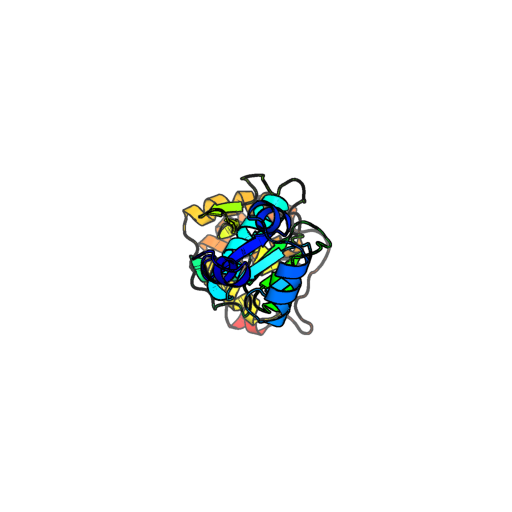CA . SER A 1 151 ? 3.476 -0.371 -2.082 1.00 96.00 151 SER A CA 1
ATOM 1220 C C . SER A 1 151 ? 4.865 -0.112 -2.665 1.00 96.00 151 SER A C 1
ATOM 1222 O O . SER A 1 151 ? 5.826 -0.768 -2.271 1.00 96.00 151 SER A O 1
ATOM 1224 N N . ILE A 1 152 ? 4.993 0.880 -3.551 1.00 95.00 152 ILE A N 1
ATOM 1225 C CA . ILE A 1 152 ? 6.275 1.302 -4.119 1.00 95.00 152 ILE A CA 1
ATOM 1226 C C . ILE A 1 152 ? 7.200 1.910 -3.055 1.00 95.00 152 ILE A C 1
ATOM 1228 O O . ILE A 1 152 ? 8.395 1.604 -3.035 1.00 95.00 152 ILE A O 1
ATOM 1232 N N . ASP A 1 153 ? 6.684 2.747 -2.149 1.00 93.75 153 ASP A N 1
ATOM 1233 C CA . ASP A 1 153 ? 7.502 3.309 -1.059 1.00 93.75 153 ASP A CA 1
ATOM 1234 C C . ASP A 1 153 ? 8.069 2.209 -0.149 1.00 93.75 153 ASP A C 1
ATOM 1236 O O . ASP A 1 153 ? 9.188 2.335 0.361 1.00 93.75 153 ASP A O 1
ATOM 1240 N N . MET A 1 154 ? 7.325 1.105 -0.031 1.00 93.06 154 MET A N 1
ATOM 1241 C CA . MET A 1 154 ? 7.664 -0.079 0.751 1.00 93.06 154 MET A CA 1
ATOM 1242 C C . MET A 1 154 ? 8.580 -1.097 0.058 1.00 93.06 154 MET A C 1
ATOM 1244 O O . MET A 1 154 ? 8.960 -2.063 0.719 1.00 93.06 154 MET A O 1
ATOM 1248 N N . ILE A 1 155 ? 8.954 -0.919 -1.217 1.00 92.31 155 ILE A N 1
ATOM 1249 C CA . ILE A 1 155 ? 9.819 -1.883 -1.922 1.00 92.31 155 ILE A CA 1
ATOM 1250 C C . ILE A 1 155 ? 11.114 -2.090 -1.132 1.00 92.31 155 ILE A C 1
ATOM 1252 O O . ILE A 1 155 ? 11.906 -1.154 -0.954 1.00 92.31 155 ILE A O 1
ATOM 1256 N N . GLY A 1 156 ? 11.328 -3.333 -0.699 1.00 89.31 156 GLY A N 1
ATOM 1257 C CA . GLY A 1 156 ? 12.536 -3.772 -0.009 1.00 89.31 156 GLY A CA 1
ATOM 1258 C C . GLY A 1 156 ? 13.277 -4.895 -0.730 1.00 89.31 156 GLY A C 1
ATOM 1259 O O . GLY A 1 156 ? 14.457 -5.104 -0.460 1.00 89.31 156 GLY A O 1
ATOM 1260 N N . ASN A 1 157 ? 12.622 -5.612 -1.646 1.00 89.31 157 ASN A N 1
ATOM 1261 C CA . ASN A 1 157 ? 13.219 -6.739 -2.363 1.00 89.31 157 ASN A CA 1
ATOM 1262 C C . ASN A 1 157 ? 12.638 -6.927 -3.779 1.00 89.31 157 ASN A C 1
ATOM 1264 O O . ASN A 1 157 ? 11.757 -6.194 -4.225 1.00 89.31 157 ASN A O 1
ATOM 1268 N N . LEU A 1 158 ? 13.159 -7.933 -4.487 1.00 89.75 158 LEU A N 1
ATOM 1269 C CA . LEU A 1 158 ? 12.755 -8.278 -5.849 1.00 89.75 158 LEU A CA 1
ATOM 1270 C C . LEU A 1 158 ? 11.296 -8.759 -5.949 1.00 89.75 158 LEU A C 1
ATOM 1272 O O . LEU A 1 158 ? 10.615 -8.432 -6.921 1.00 89.75 158 LEU A O 1
ATOM 1276 N N . ASP A 1 159 ? 10.798 -9.501 -4.958 1.00 91.69 159 ASP A N 1
ATOM 1277 C CA . ASP A 1 159 ? 9.415 -9.991 -4.949 1.00 91.69 159 ASP A CA 1
ATOM 1278 C C . ASP A 1 159 ? 8.407 -8.849 -4.817 1.00 91.69 159 ASP A C 1
ATOM 1280 O O . ASP A 1 159 ? 7.361 -8.882 -5.466 1.00 91.69 159 ASP A O 1
ATOM 1284 N N . ASP A 1 160 ? 8.740 -7.797 -4.063 1.00 93.38 160 ASP A N 1
ATOM 1285 C CA . ASP A 1 160 ? 7.923 -6.583 -4.012 1.00 93.38 160 ASP A CA 1
ATOM 1286 C C . ASP A 1 160 ? 7.783 -5.964 -5.410 1.00 93.38 160 ASP A C 1
ATOM 1288 O O . ASP A 1 160 ? 6.671 -5.642 -5.832 1.00 93.38 160 ASP A O 1
ATOM 1292 N N . CYS A 1 161 ? 8.880 -5.864 -6.172 1.00 93.88 161 CYS A N 1
ATOM 1293 C CA . CYS A 1 161 ? 8.837 -5.362 -7.548 1.00 93.88 161 CYS A CA 1
ATOM 1294 C C . CYS A 1 161 ? 7.943 -6.226 -8.444 1.00 93.88 161 CYS A C 1
ATOM 1296 O O . CYS A 1 161 ? 7.123 -5.685 -9.185 1.00 93.88 161 CYS A O 1
ATOM 1298 N N . ARG A 1 162 ? 8.067 -7.558 -8.363 1.00 94.19 162 ARG A N 1
ATOM 1299 C CA . ARG A 1 162 ? 7.243 -8.496 -9.146 1.00 94.19 162 ARG A CA 1
ATOM 1300 C C . ARG A 1 162 ? 5.759 -8.306 -8.852 1.00 94.19 162 ARG A C 1
ATOM 1302 O O . ARG A 1 162 ? 4.958 -8.212 -9.777 1.00 94.19 162 ARG A O 1
ATOM 1309 N N . ILE A 1 163 ? 5.398 -8.220 -7.574 1.00 94.75 163 ILE A N 1
ATOM 1310 C CA . ILE A 1 163 ? 4.010 -8.035 -7.138 1.00 94.75 163 ILE A CA 1
ATOM 1311 C C . ILE A 1 163 ? 3.441 -6.720 -7.662 1.00 94.75 163 ILE A C 1
ATOM 1313 O O . ILE A 1 163 ? 2.317 -6.698 -8.155 1.00 94.75 163 ILE A O 1
ATOM 1317 N N . ILE A 1 164 ? 4.222 -5.644 -7.595 1.00 95.31 164 ILE A N 1
ATOM 1318 C CA . ILE A 1 164 ? 3.792 -4.325 -8.062 1.00 95.31 164 ILE A CA 1
ATOM 1319 C C . ILE A 1 164 ? 3.611 -4.320 -9.581 1.00 95.31 164 ILE A C 1
ATOM 1321 O O . ILE A 1 164 ? 2.574 -3.862 -10.044 1.00 95.31 164 ILE A O 1
ATOM 1325 N N . ILE A 1 165 ? 4.543 -4.888 -10.356 1.00 93.75 165 ILE A N 1
ATOM 1326 C CA . ILE A 1 165 ? 4.398 -4.992 -11.820 1.00 93.75 165 ILE A CA 1
ATOM 1327 C C . ILE A 1 165 ? 3.120 -5.758 -12.180 1.00 93.75 165 ILE A C 1
ATOM 1329 O O . ILE A 1 165 ? 2.332 -5.285 -12.994 1.00 93.75 165 ILE A O 1
ATOM 1333 N N . ARG A 1 166 ? 2.868 -6.901 -11.529 1.00 92.44 166 ARG A N 1
ATOM 1334 C CA . ARG A 1 166 ? 1.636 -7.675 -11.749 1.00 92.44 166 ARG A CA 1
ATOM 1335 C C . ARG A 1 166 ? 0.383 -6.898 -11.361 1.00 92.44 166 ARG A C 1
ATOM 1337 O O . ARG A 1 166 ? -0.608 -6.978 -12.072 1.00 92.44 166 ARG A O 1
ATOM 1344 N N . ALA A 1 167 ? 0.417 -6.125 -10.278 1.00 92.50 167 ALA A N 1
ATOM 1345 C CA . ALA A 1 167 ? -0.707 -5.272 -9.903 1.00 92.50 167 ALA A CA 1
ATOM 1346 C C . ALA A 1 167 ? -0.963 -4.171 -10.949 1.00 92.50 167 ALA A C 1
ATOM 1348 O O . ALA A 1 167 ? -2.116 -3.920 -11.288 1.00 92.50 167 ALA A O 1
ATOM 1349 N N . MET A 1 168 ? 0.089 -3.564 -11.512 1.00 91.31 168 MET A N 1
ATOM 1350 C CA . MET A 1 168 ? -0.040 -2.565 -12.582 1.00 91.31 168 MET A CA 1
ATOM 1351 C C . MET A 1 168 ? -0.672 -3.144 -13.852 1.00 91.31 168 MET A C 1
ATOM 1353 O O . MET A 1 168 ? -1.459 -2.462 -14.499 1.00 91.31 168 MET A O 1
ATOM 1357 N N . GLU A 1 169 ? -0.381 -4.406 -14.189 1.00 89.31 169 GLU A N 1
ATOM 1358 C CA . GLU A 1 169 ? -1.027 -5.113 -15.309 1.00 89.31 169 GLU A CA 1
ATOM 1359 C C . GLU A 1 169 ? -2.548 -5.277 -15.121 1.00 89.31 169 GLU A C 1
ATOM 1361 O O . GLU A 1 169 ? -3.259 -5.466 -16.105 1.00 89.31 169 GLU A O 1
ATOM 1366 N N . GLN A 1 170 ? -3.050 -5.230 -13.881 1.00 88.50 170 GLN A N 1
ATOM 1367 C CA . GLN A 1 170 ? -4.470 -5.423 -13.554 1.00 88.50 170 GLN A CA 1
ATOM 1368 C C . GLN A 1 170 ? -5.256 -4.112 -13.379 1.00 88.50 170 GLN A C 1
ATOM 1370 O O . GLN A 1 170 ? -6.473 -4.167 -13.192 1.00 88.50 170 GLN A O 1
ATOM 1375 N N . LEU A 1 171 ? -4.595 -2.948 -13.414 1.00 83.25 171 LEU A N 1
ATOM 1376 C CA . LEU A 1 171 ? -5.270 -1.653 -13.283 1.00 83.25 171 LEU A CA 1
ATOM 1377 C C . LEU A 1 171 ? -6.188 -1.391 -14.482 1.00 83.25 171 LEU A C 1
ATOM 1379 O O . LEU A 1 171 ? -5.819 -1.633 -15.633 1.00 83.25 171 LEU A O 1
ATOM 1383 N N . LYS A 1 172 ? -7.395 -0.890 -14.208 1.00 74.56 172 LYS A N 1
ATOM 1384 C CA . LYS A 1 172 ? -8.378 -0.530 -15.239 1.00 74.56 172 LYS A CA 1
ATOM 1385 C C . LYS A 1 172 ? -8.199 0.926 -15.656 1.00 74.56 172 LYS A C 1
ATOM 1387 O O . LYS A 1 172 ? -7.626 1.712 -14.917 1.00 74.56 172 LYS A O 1
ATOM 1392 N N . GLU A 1 173 ? -8.767 1.309 -16.800 1.00 64.94 173 GLU A N 1
ATOM 1393 C CA . GLU A 1 173 ? -8.706 2.690 -17.317 1.00 64.94 173 GLU A CA 1
ATOM 1394 C C . GLU A 1 173 ? -9.156 3.741 -16.288 1.00 64.94 173 GLU A C 1
ATOM 1396 O O . GLU A 1 173 ? -8.467 4.731 -16.094 1.00 64.94 173 GLU A O 1
ATOM 1401 N N . MET A 1 174 ? -10.237 3.488 -15.546 1.00 55.53 174 MET A N 1
ATOM 1402 C CA . MET A 1 174 ? -10.700 4.398 -14.486 1.00 55.53 174 MET A CA 1
ATOM 1403 C C . MET A 1 174 ? -9.687 4.546 -13.336 1.00 55.53 174 MET A C 1
ATOM 1405 O O . MET A 1 174 ? -9.575 5.617 -12.758 1.00 55.53 174 MET A O 1
ATOM 1409 N N . ASP A 1 175 ? -8.916 3.497 -13.026 1.00 65.94 175 ASP A N 1
ATOM 1410 C CA . ASP A 1 175 ? -7.852 3.582 -12.019 1.00 65.94 175 ASP A CA 1
ATOM 1411 C C . ASP A 1 175 ? -6.632 4.368 -12.545 1.00 65.94 175 ASP A C 1
ATOM 1413 O O . ASP A 1 175 ? -5.803 4.827 -11.758 1.00 65.94 175 ASP A O 1
ATOM 1417 N N . MET A 1 176 ? -6.497 4.499 -13.871 1.00 67.25 176 MET A N 1
ATOM 1418 C CA . MET A 1 176 ? -5.420 5.248 -14.527 1.00 67.25 176 MET A CA 1
ATOM 1419 C C . MET A 1 176 ? -5.668 6.754 -14.528 1.00 67.25 176 MET A C 1
ATOM 1421 O O . MET A 1 176 ? -4.698 7.508 -14.457 1.00 67.25 176 MET A O 1
ATOM 1425 N N . ASP A 1 177 ? -6.929 7.187 -14.582 1.00 67.56 177 ASP A N 1
ATOM 1426 C CA . ASP A 1 177 ? -7.292 8.605 -14.478 1.00 67.56 177 ASP A CA 1
ATOM 1427 C C . ASP A 1 177 ? -6.904 9.152 -13.090 1.00 67.56 177 ASP A C 1
ATOM 1429 O O . ASP A 1 177 ? -6.182 10.147 -12.993 1.00 67.56 177 ASP A O 1
ATOM 1433 N N . ASP A 1 178 ? -7.241 8.416 -12.024 1.00 73.44 178 ASP A N 1
ATOM 1434 C CA . ASP A 1 178 ? -6.849 8.734 -10.640 1.00 73.44 178 ASP A CA 1
ATOM 1435 C C . ASP A 1 178 ? -5.321 8.747 -10.447 1.00 73.44 178 ASP A C 1
ATOM 1437 O O . ASP A 1 178 ? -4.775 9.444 -9.589 1.00 73.44 178 ASP A O 1
ATOM 1441 N N . LEU A 1 179 ? -4.596 7.941 -11.225 1.00 80.25 179 LEU A N 1
ATOM 1442 C CA . LEU A 1 179 ? -3.164 7.738 -11.040 1.00 80.25 179 LEU A CA 1
ATOM 1443 C C . LEU A 1 179 ? -2.339 8.988 -11.339 1.00 80.25 179 LEU A C 1
ATOM 1445 O O . LEU A 1 179 ? -1.349 9.222 -10.645 1.00 80.25 179 LEU A O 1
ATOM 1449 N N . GLY A 1 180 ? -2.742 9.790 -12.327 1.00 79.38 180 GLY A N 1
ATOM 1450 C CA . GLY A 1 180 ? -2.081 11.057 -12.642 1.00 79.38 180 GLY A CA 1
ATOM 1451 C C . GLY A 1 180 ? -2.162 12.044 -11.477 1.00 79.38 180 GLY A C 1
ATOM 1452 O O . GLY A 1 180 ? -1.135 12.538 -11.012 1.00 79.38 180 GLY A O 1
ATOM 1453 N N . GLU A 1 181 ? -3.366 12.257 -10.945 1.00 80.94 181 GLU A N 1
ATOM 1454 C CA . GLU A 1 181 ? -3.611 13.173 -9.823 1.00 80.94 181 GLU A CA 1
ATOM 1455 C C . GLU A 1 181 ? -2.848 12.734 -8.566 1.00 80.94 181 GLU A C 1
ATOM 1457 O O . GLU A 1 181 ? -2.097 13.503 -7.959 1.00 80.94 181 GLU A O 1
ATOM 1462 N N . VAL A 1 182 ? -2.938 11.446 -8.227 1.00 86.62 182 VAL A N 1
ATOM 1463 C CA . VAL A 1 182 ? -2.255 10.878 -7.061 1.00 86.62 182 VAL A CA 1
ATOM 1464 C C . VAL A 1 182 ? -0.723 10.953 -7.220 1.00 86.62 182 VAL A C 1
ATOM 1466 O O . VAL A 1 182 ? -0.000 11.218 -6.253 1.00 86.62 182 VAL A O 1
ATOM 1469 N N . LEU A 1 183 ? -0.186 10.775 -8.432 1.00 85.88 183 LEU A N 1
ATOM 1470 C CA . LEU A 1 183 ? 1.243 10.963 -8.715 1.00 85.88 183 LEU A CA 1
ATOM 1471 C C . LEU A 1 183 ? 1.691 12.419 -8.617 1.00 85.88 183 LEU A C 1
ATOM 1473 O O . LEU A 1 183 ? 2.823 12.669 -8.189 1.00 85.88 183 LEU A O 1
ATOM 1477 N N . GLU A 1 184 ? 0.860 13.381 -9.011 1.00 83.75 184 GLU A N 1
ATOM 1478 C CA . GLU A 1 184 ? 1.160 14.805 -8.861 1.00 83.75 184 GLU A CA 1
ATOM 1479 C C . GLU A 1 184 ? 1.294 15.169 -7.380 1.00 83.75 184 GLU A C 1
ATOM 1481 O O . GLU A 1 184 ? 2.318 15.737 -6.980 1.00 83.75 184 GLU A O 1
ATOM 1486 N N . CYS A 1 185 ? 0.336 14.718 -6.568 1.00 84.50 185 CYS A N 1
ATOM 1487 C CA . CYS A 1 185 ? 0.270 14.950 -5.126 1.00 84.50 185 CYS A CA 1
ATOM 1488 C C . CYS A 1 185 ? 1.382 14.240 -4.334 1.00 84.50 185 CYS A C 1
ATOM 1490 O O . CYS A 1 185 ? 1.762 14.693 -3.247 1.00 84.50 185 CYS A O 1
ATOM 1492 N N . CYS A 1 186 ? 1.945 13.148 -4.866 1.00 87.88 186 CYS A N 1
ATOM 1493 C CA . CYS A 1 186 ? 3.038 12.425 -4.220 1.00 87.88 186 CYS A CA 1
ATOM 1494 C C . CYS A 1 186 ? 4.271 13.338 -4.037 1.00 87.88 186 CYS A C 1
ATOM 1496 O O . CYS A 1 186 ? 4.762 13.951 -4.979 1.00 87.88 186 CYS A O 1
ATOM 1498 N N . GLN A 1 187 ? 4.840 13.405 -2.836 1.00 86.25 187 GLN A N 1
ATOM 1499 C CA . GLN A 1 187 ? 6.000 14.257 -2.517 1.00 86.25 187 GLN A CA 1
ATOM 1500 C C . GLN A 1 187 ? 7.337 13.509 -2.626 1.00 86.25 187 GLN A C 1
ATOM 1502 O O . GLN A 1 187 ? 8.417 14.097 -2.656 1.00 86.25 187 GLN A O 1
ATOM 1507 N N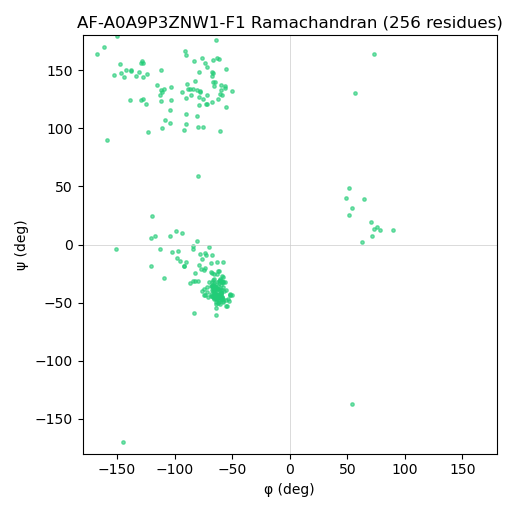 . ARG A 1 188 ? 7.290 12.176 -2.692 1.00 86.94 188 ARG A N 1
ATOM 1508 C CA . ARG A 1 188 ? 8.479 11.320 -2.650 1.00 86.94 188 ARG A CA 1
ATOM 1509 C C . ARG A 1 188 ? 9.021 11.068 -4.053 1.00 86.94 188 ARG A C 1
ATOM 1511 O O . ARG A 1 188 ? 8.518 10.209 -4.773 1.00 86.94 188 ARG A O 1
ATOM 1518 N N . GLU A 1 189 ? 10.113 11.744 -4.413 1.00 85.00 189 GLU A N 1
ATOM 1519 C CA . GLU A 1 189 ? 10.799 11.527 -5.701 1.00 85.00 189 GLU A CA 1
ATOM 1520 C C . GLU A 1 189 ? 11.192 10.059 -5.925 1.00 85.00 189 GLU A C 1
ATOM 1522 O O . GLU A 1 189 ? 11.032 9.544 -7.031 1.00 85.00 189 GLU A O 1
ATOM 1527 N N . LYS A 1 190 ? 11.647 9.361 -4.867 1.00 86.94 190 LYS A N 1
ATOM 1528 C CA . LYS A 1 190 ? 11.959 7.920 -4.913 1.00 86.94 190 LYS A CA 1
ATOM 1529 C C . LYS A 1 190 ? 10.778 7.122 -5.471 1.00 86.94 190 LYS A C 1
ATOM 1531 O O . LYS A 1 190 ? 10.975 6.292 -6.353 1.00 86.94 190 LYS A O 1
ATOM 1536 N N . VAL A 1 191 ? 9.573 7.376 -4.960 1.00 90.75 191 VAL A N 1
ATOM 1537 C CA . VAL A 1 191 ? 8.362 6.635 -5.333 1.00 90.75 191 VAL A CA 1
ATOM 1538 C C . VAL A 1 191 ? 8.011 6.892 -6.785 1.00 90.75 191 VAL A C 1
ATOM 1540 O O . VAL A 1 191 ? 7.814 5.942 -7.532 1.00 90.75 191 VAL A O 1
ATOM 1543 N N . LYS A 1 192 ? 8.045 8.154 -7.219 1.00 87.56 192 LYS A N 1
ATOM 1544 C CA . LYS A 1 192 ? 7.784 8.517 -8.617 1.00 87.56 192 LYS A CA 1
ATOM 1545 C C . LYS A 1 192 ? 8.759 7.832 -9.577 1.00 87.56 192 LYS A C 1
ATOM 1547 O O . LYS A 1 192 ? 8.342 7.253 -10.571 1.00 87.56 192 LYS A O 1
ATOM 1552 N N . ARG A 1 193 ? 10.060 7.821 -9.271 1.00 86.06 193 ARG A N 1
ATOM 1553 C CA . ARG A 1 193 ? 11.064 7.151 -10.121 1.00 86.06 193 ARG A CA 1
ATOM 1554 C C . ARG A 1 193 ? 10.852 5.650 -10.210 1.00 86.06 193 ARG A C 1
ATOM 1556 O O . ARG A 1 193 ? 10.908 5.097 -11.304 1.00 86.06 193 ARG A O 1
ATOM 1563 N N . TRP A 1 194 ? 10.603 5.007 -9.071 1.00 90.25 194 TRP A N 1
ATOM 1564 C CA . TRP A 1 194 ? 10.290 3.583 -9.043 1.00 90.25 194 TRP A CA 1
ATOM 1565 C C . TRP A 1 194 ? 9.013 3.278 -9.813 1.00 90.25 194 TRP A C 1
ATOM 1567 O O . TRP A 1 194 ? 9.006 2.344 -10.604 1.00 90.25 194 TRP A O 1
ATOM 1577 N N . PHE A 1 195 ? 7.977 4.094 -9.652 1.00 91.12 195 PHE A N 1
ATOM 1578 C CA . PHE A 1 195 ? 6.746 3.975 -10.417 1.00 91.12 195 PHE A CA 1
ATOM 1579 C C . PHE A 1 195 ? 7.014 4.007 -11.925 1.00 91.12 195 PHE A C 1
ATOM 1581 O O . PHE A 1 195 ? 6.637 3.072 -12.623 1.00 91.12 195 PHE A O 1
ATOM 1588 N N . PHE A 1 196 ? 7.727 5.017 -12.430 1.00 86.56 196 PHE A N 1
ATOM 1589 C CA . PHE A 1 196 ? 7.996 5.135 -13.866 1.00 86.56 196 PHE A CA 1
ATOM 1590 C C . PHE A 1 196 ? 8.882 4.011 -14.401 1.00 86.56 196 PHE A C 1
ATOM 1592 O O . PHE A 1 196 ? 8.655 3.501 -15.500 1.00 86.56 196 PHE A O 1
ATOM 1599 N N . TYR A 1 197 ? 9.863 3.583 -13.609 1.00 88.69 197 TYR A N 1
ATOM 1600 C CA . TYR A 1 197 ? 10.661 2.419 -13.948 1.00 88.69 197 TYR A CA 1
ATOM 1601 C C . TYR A 1 197 ? 9.797 1.161 -14.064 1.00 88.69 197 TYR A C 1
ATOM 1603 O O . TYR A 1 197 ? 9.860 0.489 -15.090 1.00 88.69 197 TYR A O 1
ATOM 1611 N N . LEU A 1 198 ? 8.967 0.858 -13.063 1.00 91.69 198 LEU A N 1
ATOM 1612 C CA . LEU A 1 19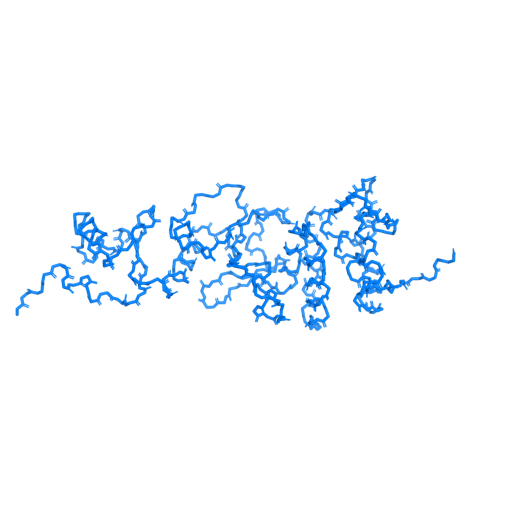8 ? 8.100 -0.321 -13.079 1.00 91.69 198 LEU A CA 1
ATOM 1613 C C . LEU A 1 198 ? 7.038 -0.218 -14.183 1.00 91.69 198 LEU A C 1
ATOM 1615 O O . LEU A 1 198 ? 6.798 -1.201 -14.871 1.00 91.69 198 LEU A O 1
ATOM 1619 N N . ALA A 1 199 ? 6.497 0.970 -14.462 1.00 88.75 199 ALA A N 1
ATOM 1620 C CA . ALA A 1 199 ? 5.600 1.204 -15.595 1.00 88.75 199 ALA A CA 1
ATOM 1621 C C . ALA A 1 199 ? 6.252 0.827 -16.935 1.00 88.75 199 ALA A C 1
ATOM 1623 O O . ALA A 1 199 ? 5.619 0.185 -17.775 1.00 88.75 199 ALA A O 1
ATOM 1624 N N . SER A 1 200 ? 7.543 1.141 -17.115 1.00 87.38 200 SER A N 1
ATOM 1625 C CA . SER A 1 200 ? 8.296 0.748 -18.316 1.00 87.38 200 SER A CA 1
ATOM 1626 C C . SER A 1 200 ? 8.425 -0.770 -18.492 1.00 87.38 200 SER A C 1
ATOM 1628 O O . SER A 1 200 ? 8.769 -1.231 -19.576 1.00 87.38 200 SER A O 1
ATOM 1630 N N . LYS A 1 201 ? 8.145 -1.555 -17.446 1.00 89.06 201 LYS A N 1
ATOM 1631 C CA . LYS A 1 201 ? 8.180 -3.024 -17.444 1.00 89.06 201 LYS A CA 1
ATOM 1632 C C . LYS A 1 201 ? 6.838 -3.668 -17.781 1.00 89.06 201 LYS A C 1
ATOM 1634 O O . LYS A 1 201 ? 6.814 -4.840 -18.133 1.00 89.06 201 LYS A O 1
ATOM 1639 N N . VAL A 1 202 ? 5.741 -2.918 -17.669 1.00 89.31 202 VAL A N 1
ATOM 1640 C CA . VAL A 1 202 ? 4.373 -3.440 -17.801 1.00 89.31 202 VAL A CA 1
ATOM 1641 C C . VAL A 1 202 ? 3.967 -3.530 -19.269 1.00 89.31 202 VAL A C 1
ATOM 1643 O O . VAL A 1 202 ? 3.652 -4.603 -19.774 1.00 89.31 202 VAL A O 1
ATOM 1646 N N . SER A 1 203 ? 3.979 -2.403 -19.984 1.00 81.38 203 SER A N 1
ATOM 1647 C CA . SER A 1 203 ? 3.601 -2.360 -21.400 1.00 81.38 203 SER A CA 1
ATOM 1648 C C . SER A 1 203 ? 4.125 -1.105 -22.094 1.00 81.38 203 SER A C 1
ATOM 1650 O O . SER A 1 203 ? 4.574 -0.151 -21.451 1.00 81.38 203 SER A O 1
ATOM 1652 N N . ARG A 1 204 ? 4.010 -1.079 -23.426 1.00 74.94 204 ARG A N 1
ATOM 1653 C CA . ARG A 1 204 ? 4.311 0.113 -24.225 1.00 74.94 204 ARG A CA 1
ATOM 1654 C C . ARG A 1 204 ? 3.391 1.287 -23.885 1.00 74.94 204 ARG A C 1
ATOM 1656 O O . ARG A 1 204 ? 3.885 2.407 -23.832 1.00 74.94 204 ARG A O 1
ATOM 1663 N N . ASP A 1 205 ? 2.108 1.043 -23.628 1.00 76.38 205 ASP A N 1
ATOM 1664 C CA . ASP A 1 205 ? 1.137 2.106 -23.338 1.00 76.38 205 ASP A CA 1
ATOM 1665 C C . ASP A 1 205 ? 1.426 2.759 -21.988 1.00 76.38 205 ASP A C 1
ATOM 1667 O O . ASP A 1 205 ? 1.487 3.983 -21.892 1.00 76.38 205 ASP A O 1
ATOM 1671 N N . TRP A 1 206 ? 1.741 1.944 -20.980 1.00 79.31 206 TRP A N 1
ATOM 1672 C CA . TRP A 1 206 ? 2.229 2.412 -19.685 1.00 79.31 206 TRP A CA 1
ATOM 1673 C C . TRP A 1 206 ? 3.504 3.250 -19.818 1.00 79.31 206 TRP A C 1
ATOM 1675 O O . TRP A 1 206 ? 3.572 4.368 -19.303 1.00 79.31 206 TRP A O 1
ATOM 1685 N N . ALA A 1 207 ? 4.502 2.748 -20.551 1.00 68.62 207 ALA A N 1
ATOM 1686 C CA . ALA A 1 207 ? 5.751 3.471 -20.785 1.00 68.62 207 ALA A CA 1
ATOM 1687 C C . ALA A 1 207 ? 5.512 4.816 -21.492 1.00 68.62 207 ALA A C 1
ATOM 1689 O O . ALA A 1 207 ? 6.105 5.839 -21.140 1.00 68.62 207 ALA A O 1
ATOM 1690 N N . TRP A 1 208 ? 4.619 4.824 -22.478 1.00 67.31 208 TRP A N 1
ATOM 1691 C CA . TRP A 1 208 ? 4.306 5.996 -23.278 1.00 67.31 208 TRP A CA 1
ATOM 1692 C C . TRP A 1 208 ? 3.518 7.047 -22.489 1.00 67.31 208 TRP A C 1
ATOM 1694 O O . TRP A 1 208 ? 3.873 8.230 -22.534 1.00 67.31 208 TRP A O 1
ATOM 1704 N N . ALA A 1 209 ? 2.493 6.630 -21.738 1.00 67.75 209 ALA A N 1
ATOM 1705 C CA . ALA A 1 209 ? 1.717 7.498 -20.854 1.00 67.75 209 ALA A CA 1
ATOM 1706 C C . ALA A 1 209 ? 2.642 8.248 -19.888 1.00 67.75 209 ALA A C 1
ATOM 1708 O O . ALA A 1 209 ? 2.608 9.476 -19.821 1.00 67.75 209 ALA A O 1
ATOM 1709 N N . CYS A 1 210 ? 3.580 7.523 -19.273 1.00 66.50 210 CYS A N 1
ATOM 1710 C CA . CYS A 1 210 ? 4.566 8.107 -18.373 1.00 66.50 210 CYS A CA 1
ATOM 1711 C C . CYS A 1 210 ? 5.439 9.166 -19.071 1.00 66.50 210 CYS A C 1
ATOM 1713 O O . CYS A 1 210 ? 5.649 10.244 -18.533 1.00 66.50 210 CYS A O 1
ATOM 1715 N N . THR A 1 211 ? 5.928 8.938 -20.294 1.00 63.31 211 THR A N 1
ATOM 1716 C CA . THR A 1 211 ? 6.820 9.924 -20.953 1.00 63.31 211 THR A CA 1
ATOM 1717 C C . THR A 1 211 ? 6.188 11.248 -21.355 1.00 63.31 211 THR A C 1
ATOM 1719 O O . THR A 1 211 ? 6.899 12.247 -21.531 1.00 63.31 211 THR A O 1
ATOM 1722 N N . ARG A 1 212 ? 4.869 11.268 -21.544 1.00 62.19 212 ARG A N 1
ATOM 1723 C CA . ARG A 1 212 ? 4.134 12.506 -21.816 1.00 62.19 212 ARG A CA 1
ATOM 1724 C C . ARG A 1 212 ? 3.884 13.311 -20.546 1.00 62.19 212 ARG A C 1
ATOM 1726 O O . ARG A 1 212 ? 3.625 14.508 -20.644 1.00 62.19 212 ARG A O 1
ATOM 1733 N N . ASP A 1 213 ? 4.002 12.670 -19.391 1.00 66.19 213 ASP A N 1
ATOM 1734 C CA . ASP A 1 213 ? 3.689 13.256 -18.105 1.00 66.19 213 ASP A CA 1
ATOM 1735 C C . ASP A 1 213 ? 4.735 14.306 -17.686 1.00 66.19 213 ASP A C 1
ATOM 1737 O O . ASP A 1 213 ? 5.955 14.089 -17.697 1.00 66.19 213 ASP A O 1
ATOM 1741 N N . SER A 1 214 ? 4.247 15.489 -17.313 1.00 64.44 214 SER A N 1
ATOM 1742 C CA . SER A 1 214 ? 5.083 16.598 -16.852 1.00 64.44 214 SER A CA 1
ATOM 1743 C C . SER A 1 214 ? 5.789 16.291 -15.522 1.00 64.44 214 SER A C 1
ATOM 1745 O O . SER A 1 214 ? 6.878 16.818 -15.264 1.00 64.44 214 SER A O 1
ATOM 1747 N N . VAL A 1 215 ? 5.219 15.392 -14.715 1.00 64.94 215 VAL A N 1
ATOM 1748 C CA . VAL A 1 215 ? 5.775 14.879 -13.464 1.00 64.94 215 VAL A CA 1
ATOM 1749 C C . VAL A 1 215 ? 7.079 14.135 -13.732 1.00 64.94 215 VAL A C 1
ATOM 1751 O O . VAL A 1 215 ? 8.070 14.421 -13.060 1.00 64.94 215 VAL A O 1
ATOM 1754 N N . VAL A 1 216 ? 7.149 13.271 -14.756 1.00 60.91 216 VAL A N 1
ATOM 1755 C CA . VAL A 1 216 ? 8.400 12.572 -15.130 1.00 60.91 216 VAL A CA 1
ATOM 1756 C C . VAL A 1 216 ? 9.524 13.568 -15.381 1.00 60.91 216 VAL A C 1
ATOM 1758 O O . VAL A 1 216 ? 10.621 13.424 -14.843 1.00 60.91 216 VAL A O 1
ATOM 1761 N N . ARG A 1 217 ? 9.245 14.614 -16.165 1.00 62.75 217 ARG A N 1
ATOM 1762 C CA . ARG A 1 217 ? 10.253 15.613 -16.549 1.00 62.75 217 ARG A CA 1
ATOM 1763 C C . ARG A 1 217 ? 10.766 16.422 -15.357 1.00 62.75 217 ARG A C 1
ATOM 1765 O O . ARG A 1 217 ? 11.919 16.845 -15.374 1.00 62.75 217 ARG A O 1
ATOM 1772 N N . LYS A 1 218 ? 9.940 16.622 -14.324 1.00 64.44 218 LYS A N 1
ATOM 1773 C CA . LYS A 1 218 ? 10.310 17.348 -13.097 1.00 64.44 218 LYS A CA 1
ATOM 1774 C C . LYS A 1 218 ? 11.076 16.491 -12.081 1.00 64.44 218 LYS A C 1
ATOM 1776 O O . LYS A 1 218 ? 11.912 17.020 -11.361 1.00 64.44 218 LYS A O 1
ATOM 1781 N N . VAL A 1 219 ? 10.815 15.184 -12.017 1.00 62.12 219 VAL A N 1
ATOM 1782 C CA . VAL A 1 219 ? 11.296 14.275 -10.948 1.00 62.12 219 VAL A CA 1
ATOM 1783 C C . VAL A 1 219 ? 12.782 13.888 -11.060 1.00 62.12 219 VAL A C 1
ATOM 1785 O O . VAL A 1 219 ? 13.379 13.352 -10.117 1.00 62.12 219 VAL A O 1
ATOM 1788 N N . LEU A 1 220 ? 13.426 14.166 -12.194 1.00 58.53 220 LEU A N 1
ATOM 1789 C CA . LEU A 1 220 ? 14.810 13.769 -12.469 1.00 58.53 220 LEU A CA 1
ATOM 1790 C C . LEU A 1 220 ? 15.859 14.695 -11.806 1.00 58.53 220 LEU A C 1
ATOM 1792 O O . LEU A 1 220 ? 16.733 15.234 -12.484 1.00 58.53 220 LEU A O 1
ATOM 1796 N N . SER A 1 221 ? 15.832 14.826 -10.475 1.00 55.66 221 SER A N 1
ATOM 1797 C CA . SER A 1 221 ? 16.876 15.486 -9.662 1.00 55.66 221 SER A CA 1
ATOM 1798 C C . SER A 1 221 ? 18.254 14.775 -9.721 1.00 55.66 221 SER A C 1
ATOM 1800 O O . SER A 1 221 ? 18.410 13.729 -10.356 1.00 55.66 221 SER A O 1
ATOM 1802 N N . ASN A 1 222 ? 19.298 15.331 -9.092 1.00 55.12 222 ASN A N 1
ATOM 1803 C CA . ASN A 1 222 ? 20.696 14.857 -9.208 1.00 55.12 222 ASN A CA 1
ATOM 1804 C C . ASN A 1 222 ? 21.056 13.602 -8.381 1.00 55.12 222 ASN A C 1
ATOM 1806 O O . ASN A 1 222 ? 22.159 13.084 -8.528 1.00 55.12 222 ASN A O 1
ATOM 1810 N N . SER A 1 223 ? 20.174 13.114 -7.506 1.00 58.50 223 SER A N 1
ATOM 1811 C CA . SER A 1 223 ? 20.436 11.951 -6.640 1.00 58.50 223 SER A CA 1
AT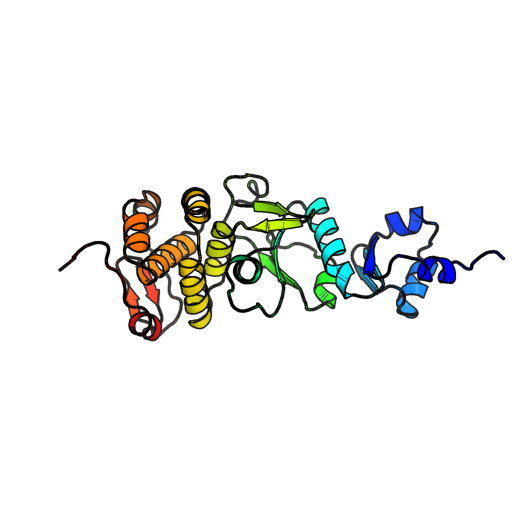OM 1812 C C . SER A 1 223 ? 20.182 10.612 -7.352 1.00 58.50 223 SER A C 1
ATOM 1814 O O . SER A 1 223 ? 19.431 10.562 -8.324 1.00 58.50 223 SER A O 1
ATOM 1816 N N . ILE A 1 224 ? 20.785 9.517 -6.871 1.00 62.75 224 ILE A N 1
ATOM 1817 C CA . ILE A 1 224 ? 20.571 8.136 -7.356 1.00 62.75 224 ILE A CA 1
ATOM 1818 C C . ILE A 1 224 ? 19.937 7.308 -6.227 1.00 62.75 224 ILE A C 1
ATOM 1820 O O . ILE A 1 224 ? 20.380 7.408 -5.083 1.00 62.75 224 ILE A O 1
ATOM 1824 N N . TYR A 1 225 ? 18.933 6.476 -6.533 1.00 65.44 225 TYR A N 1
ATOM 1825 C CA . TYR A 1 225 ? 18.290 5.583 -5.553 1.00 65.44 225 TYR A CA 1
ATOM 1826 C C . TYR A 1 225 ? 18.600 4.114 -5.838 1.00 65.44 225 TYR A C 1
ATOM 1828 O O . TYR A 1 225 ? 18.272 3.625 -6.912 1.00 65.44 225 TYR A O 1
ATOM 1836 N N . SER A 1 226 ? 19.167 3.390 -4.872 1.00 65.62 226 SER A N 1
ATOM 1837 C CA . SER A 1 226 ? 19.478 1.961 -5.014 1.00 65.62 226 SER A CA 1
ATOM 1838 C C . SER A 1 226 ? 18.562 1.089 -4.158 1.00 65.62 226 SER A C 1
ATOM 1840 O O . SER A 1 226 ? 18.351 1.404 -2.987 1.00 65.62 226 SER A O 1
ATOM 1842 N N . LEU A 1 227 ? 18.028 0.005 -4.736 1.00 62.00 227 LEU A N 1
ATOM 1843 C CA . LEU A 1 227 ? 17.333 -1.053 -3.990 1.00 62.00 227 LEU A CA 1
ATOM 1844 C C . LEU A 1 227 ? 18.298 -2.126 -3.471 1.00 62.00 227 LEU A C 1
ATOM 1846 O O . LEU A 1 227 ? 18.063 -2.695 -2.410 1.00 62.00 227 LEU A O 1
ATOM 1850 N N . HIS A 1 228 ? 19.376 -2.405 -4.207 1.00 56.41 228 HIS A N 1
ATOM 1851 C CA . HIS A 1 228 ? 20.315 -3.468 -3.871 1.00 56.41 228 HIS A CA 1
ATOM 1852 C C . HIS A 1 228 ? 21.717 -3.172 -4.414 1.00 56.41 228 HIS A C 1
ATOM 1854 O O . HIS A 1 228 ? 21.873 -2.602 -5.495 1.00 56.41 228 HIS A O 1
ATOM 1860 N N . THR A 1 229 ? 22.737 -3.596 -3.667 1.00 54.25 229 THR A N 1
ATOM 1861 C CA . THR A 1 229 ? 24.134 -3.606 -4.111 1.00 54.25 229 THR A CA 1
ATOM 1862 C C . THR A 1 229 ? 24.658 -5.035 -3.952 1.00 54.25 229 THR A C 1
ATOM 1864 O O . THR A 1 229 ? 24.652 -5.534 -2.827 1.00 54.25 229 THR A O 1
ATOM 1867 N N . PRO A 1 230 ? 25.122 -5.710 -5.018 1.00 65.44 230 PRO A N 1
ATOM 1868 C CA . PRO A 1 230 ? 25.235 -5.237 -6.400 1.00 65.44 230 PRO A CA 1
ATOM 1869 C C . PRO A 1 230 ? 23.875 -5.146 -7.117 1.00 65.44 230 PRO A C 1
ATOM 1871 O O . PRO A 1 230 ? 22.918 -5.818 -6.733 1.00 65.44 230 PRO A O 1
ATOM 1874 N N . GLY A 1 231 ? 23.803 -4.296 -8.143 1.00 78.19 231 GLY A N 1
ATOM 1875 C CA . GLY A 1 231 ? 22.627 -4.084 -8.989 1.00 78.19 231 GLY A CA 1
ATOM 1876 C C . GLY A 1 231 ? 22.983 -3.277 -10.243 1.00 78.19 231 GLY A C 1
ATOM 1877 O O . GLY A 1 231 ? 24.037 -2.640 -10.300 1.00 78.19 231 GLY A O 1
ATOM 1878 N N . MET A 1 232 ? 22.105 -3.292 -11.244 1.00 84.44 232 MET A N 1
ATOM 1879 C CA . MET A 1 232 ? 22.254 -2.552 -12.495 1.00 84.44 232 MET A CA 1
ATOM 1880 C C . MET A 1 232 ? 21.716 -1.131 -12.346 1.00 84.44 232 MET A C 1
ATOM 1882 O O . MET A 1 232 ? 20.581 -0.923 -11.919 1.00 84.44 232 MET A O 1
ATOM 1886 N N . TYR A 1 233 ? 22.521 -0.139 -12.720 1.00 86.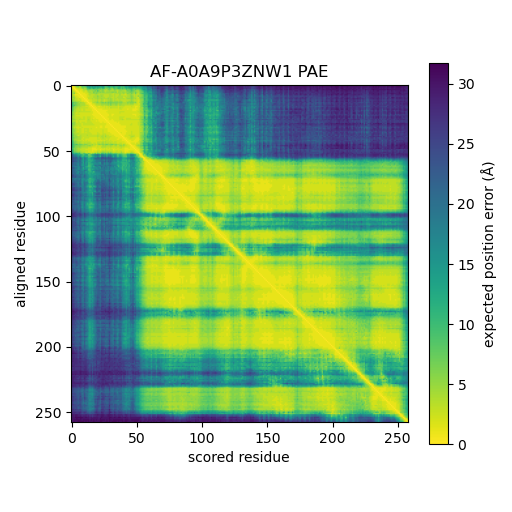75 233 TYR A N 1
ATOM 1887 C CA . TYR A 1 233 ? 22.065 1.245 -12.793 1.00 86.75 233 TYR A CA 1
ATOM 1888 C C . TYR A 1 233 ? 21.253 1.478 -14.072 1.00 86.75 233 TYR A C 1
ATOM 1890 O O . TYR A 1 233 ? 21.705 1.139 -15.165 1.00 86.75 233 TYR A O 1
ATOM 1898 N N . VAL A 1 234 ? 20.077 2.091 -13.932 1.00 85.06 234 VAL A N 1
ATOM 1899 C CA . VAL A 1 234 ? 19.156 2.435 -15.021 1.00 85.06 234 VAL A CA 1
ATOM 1900 C C . VAL A 1 234 ? 19.129 3.962 -15.180 1.00 85.06 234 VAL A C 1
ATOM 1902 O O . VAL A 1 234 ? 18.449 4.645 -14.402 1.00 85.06 234 VAL A O 1
ATOM 1905 N N . PRO A 1 235 ? 19.861 4.525 -16.165 1.00 81.81 235 PRO A N 1
ATOM 1906 C CA . PRO A 1 235 ? 20.067 5.971 -16.280 1.00 81.81 235 PRO A CA 1
ATOM 1907 C C . PRO A 1 235 ? 18.782 6.778 -16.466 1.00 81.81 235 PRO A C 1
ATOM 1909 O O . PRO A 1 235 ? 18.645 7.832 -15.849 1.00 81.81 235 PRO A O 1
ATOM 1912 N N . ASP A 1 236 ? 17.831 6.258 -17.248 1.00 78.81 236 ASP A N 1
ATOM 1913 C CA . ASP A 1 236 ? 16.585 6.953 -17.612 1.00 78.81 236 ASP A CA 1
ATOM 1914 C C . ASP A 1 236 ? 15.751 7.354 -16.387 1.00 78.81 236 ASP A C 1
ATOM 1916 O O . ASP A 1 236 ? 15.085 8.387 -16.384 1.00 78.81 236 ASP A O 1
ATOM 1920 N N . PHE A 1 237 ? 15.832 6.554 -15.320 1.00 81.06 237 PHE A N 1
ATOM 1921 C CA . PHE A 1 237 ? 15.091 6.763 -14.076 1.00 81.06 237 PHE A CA 1
ATOM 1922 C C . PHE A 1 237 ? 15.998 7.113 -12.889 1.00 81.06 237 PHE A C 1
ATOM 1924 O O . PHE A 1 237 ? 15.497 7.395 -11.800 1.00 81.06 237 PHE A O 1
ATOM 1931 N N . LYS A 1 238 ? 17.327 7.116 -13.079 1.00 80.00 238 LYS A N 1
ATOM 1932 C CA . LYS A 1 238 ? 18.340 7.341 -12.032 1.00 80.00 238 LYS A CA 1
ATOM 1933 C C . LYS A 1 238 ? 18.131 6.442 -10.804 1.00 80.00 238 LYS A C 1
ATOM 1935 O O . LYS A 1 238 ? 18.132 6.912 -9.658 1.00 80.00 238 LYS A O 1
ATOM 1940 N N . ILE A 1 239 ? 17.939 5.148 -11.049 1.00 83.81 239 ILE A N 1
ATOM 1941 C CA . ILE A 1 239 ? 17.795 4.125 -10.006 1.00 83.81 239 ILE A CA 1
ATOM 1942 C C . ILE A 1 239 ? 18.752 2.954 -10.237 1.00 83.81 239 ILE A C 1
ATOM 1944 O O . ILE A 1 239 ? 19.166 2.708 -11.365 1.00 83.81 239 ILE A O 1
ATOM 1948 N N . THR A 1 240 ? 19.062 2.211 -9.181 1.00 85.81 240 THR A N 1
ATOM 1949 C CA . THR A 1 240 ? 19.779 0.933 -9.248 1.00 85.81 240 THR A CA 1
ATOM 1950 C C . THR A 1 240 ? 18.842 -0.196 -8.842 1.00 85.81 240 THR A C 1
ATOM 1952 O O . THR A 1 240 ? 18.199 -0.133 -7.788 1.00 85.81 240 THR A O 1
ATOM 1955 N N . VAL A 1 241 ? 18.775 -1.227 -9.682 1.00 86.00 241 VAL A N 1
ATOM 1956 C CA . VAL A 1 241 ? 17.807 -2.328 -9.598 1.00 86.00 241 VAL A CA 1
ATOM 1957 C C . VAL A 1 241 ? 18.520 -3.684 -9.625 1.00 86.00 241 VAL A C 1
ATOM 1959 O O . VAL A 1 241 ? 19.635 -3.767 -10.138 1.00 86.00 241 VAL A O 1
ATOM 1962 N N . PRO A 1 242 ? 17.916 -4.762 -9.101 1.00 86.88 242 PRO A N 1
ATOM 1963 C CA . PRO A 1 242 ? 18.451 -6.113 -9.278 1.00 86.88 242 PRO A CA 1
ATOM 1964 C C . PRO A 1 242 ? 18.543 -6.488 -10.766 1.00 86.88 242 PRO A C 1
ATOM 1966 O O . PRO A 1 242 ? 17.607 -6.229 -11.524 1.00 86.88 242 PRO A O 1
ATOM 1969 N N . GLU A 1 243 ? 19.646 -7.111 -11.188 1.00 87.38 243 GLU A N 1
ATOM 1970 C CA . GLU A 1 243 ? 19.852 -7.526 -12.589 1.00 87.38 243 GLU A CA 1
ATOM 1971 C C . GLU A 1 243 ? 18.799 -8.541 -13.050 1.00 87.38 243 GLU A C 1
ATOM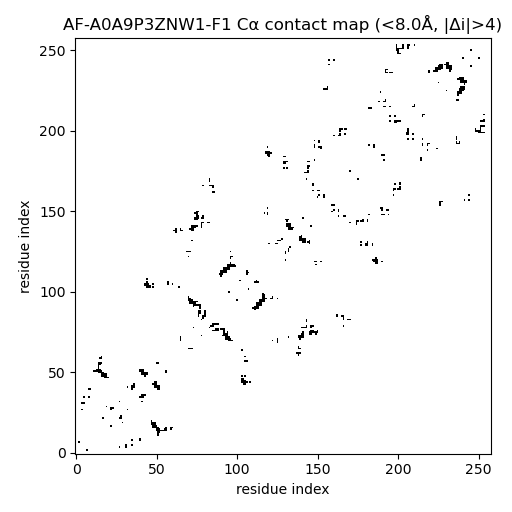 1973 O O . GLU A 1 243 ? 18.374 -8.543 -14.206 1.00 87.38 243 GLU A O 1
ATOM 1978 N N . GLU A 1 244 ? 18.339 -9.384 -12.130 1.00 89.94 244 GLU A N 1
ATOM 1979 C CA . GLU A 1 244 ? 17.288 -10.370 -12.353 1.00 89.94 244 GLU A CA 1
ATOM 1980 C C . GLU A 1 244 ? 15.989 -9.707 -12.821 1.00 89.94 244 GLU A C 1
ATOM 1982 O O . GLU A 1 244 ? 15.310 -10.233 -13.702 1.00 89.94 244 GLU A O 1
ATOM 1987 N N . LEU A 1 245 ? 15.676 -8.514 -12.303 1.00 88.62 245 LEU A N 1
ATOM 1988 C CA . LEU A 1 245 ? 14.472 -7.781 -12.681 1.00 88.62 245 LEU A CA 1
ATOM 1989 C C . LEU A 1 245 ? 14.523 -7.304 -14.140 1.00 88.62 245 LEU A C 1
ATOM 1991 O O . LEU A 1 245 ? 13.501 -7.312 -14.822 1.00 88.62 245 LEU A O 1
ATOM 1995 N N . GLU A 1 246 ? 15.703 -6.918 -14.640 1.00 87.06 246 GLU A N 1
ATOM 1996 C CA . GLU A 1 246 ? 15.903 -6.564 -16.055 1.00 87.06 246 GLU A CA 1
ATOM 1997 C C . GLU A 1 246 ? 15.760 -7.774 -16.981 1.00 87.06 246 GLU A C 1
ATOM 1999 O O . GLU A 1 246 ? 15.288 -7.632 -18.109 1.00 87.06 246 GLU A O 1
ATOM 2004 N N . ARG A 1 247 ? 16.143 -8.965 -16.509 1.00 86.62 247 ARG A N 1
ATOM 2005 C CA . ARG A 1 247 ? 16.023 -10.212 -17.275 1.00 86.62 247 ARG A CA 1
ATOM 2006 C C . ARG A 1 247 ? 14.590 -10.723 -17.351 1.00 86.62 247 ARG A C 1
ATOM 2008 O O . ARG A 1 247 ? 14.169 -11.173 -18.411 1.00 86.62 247 ARG A O 1
ATOM 2015 N N . GLU A 1 248 ? 13.865 -10.685 -16.237 1.00 90.19 248 GLU A N 1
ATOM 2016 C CA . GLU A 1 248 ? 12.492 -11.198 -16.153 1.00 90.19 248 GLU A CA 1
ATOM 2017 C C . GLU A 1 248 ? 11.484 -10.275 -16.831 1.00 90.19 248 GLU A C 1
ATOM 2019 O O . GLU A 1 248 ? 10.555 -10.745 -17.487 1.00 90.19 248 GLU A O 1
ATOM 2024 N N . PHE A 1 249 ? 11.685 -8.965 -16.689 1.00 87.25 249 PHE A N 1
ATOM 2025 C CA . PHE A 1 249 ? 10.805 -7.954 -17.246 1.00 87.25 249 PHE A CA 1
ATOM 2026 C C . PHE A 1 249 ? 11.629 -7.025 -18.146 1.00 87.25 249 PHE A C 1
ATOM 2028 O O . PHE A 1 249 ? 12.290 -6.102 -17.654 1.00 87.25 249 PHE A O 1
ATOM 2035 N N . PRO A 1 250 ? 11.642 -7.248 -19.471 1.00 83.38 250 PRO A N 1
ATOM 2036 C CA . PRO A 1 250 ? 12.309 -6.336 -20.389 1.00 83.38 250 PRO A CA 1
ATOM 2037 C C . PRO A 1 250 ? 11.594 -4.978 -20.412 1.00 83.38 250 PRO A C 1
ATOM 2039 O O . PRO A 1 250 ? 10.378 -4.892 -20.248 1.00 83.38 250 PRO A O 1
ATOM 2042 N N . ARG A 1 251 ? 12.353 -3.893 -20.610 1.00 79.06 251 ARG A N 1
ATOM 2043 C CA . ARG A 1 251 ? 11.782 -2.540 -20.693 1.00 79.06 251 ARG A CA 1
ATOM 2044 C C . ARG A 1 251 ? 11.148 -2.295 -22.055 1.00 79.06 251 ARG A C 1
ATOM 2046 O O . ARG A 1 251 ? 11.788 -2.471 -23.092 1.00 79.06 251 ARG A O 1
ATOM 2053 N N . TYR A 1 252 ? 9.931 -1.773 -22.043 1.00 72.94 252 TYR A N 1
ATOM 2054 C CA . TYR A 1 252 ? 9.337 -1.093 -23.179 1.00 72.94 252 TYR A CA 1
ATOM 2055 C C . TYR A 1 252 ? 9.899 0.324 -23.217 1.00 72.94 252 TYR A C 1
ATOM 2057 O O . TYR A 1 252 ? 9.506 1.187 -22.438 1.00 72.94 252 TYR A O 1
ATOM 2065 N N . MET A 1 253 ? 10.867 0.553 -24.103 1.00 61.53 253 MET A N 1
ATOM 2066 C CA . MET A 1 253 ? 11.453 1.875 -24.301 1.00 61.53 253 MET A CA 1
ATOM 2067 C C . MET A 1 253 ? 10.440 2.776 -25.026 1.00 61.53 253 MET A C 1
ATOM 2069 O O . MET A 1 253 ? 10.040 2.450 -26.148 1.00 61.53 253 MET A O 1
ATOM 2073 N N . PRO A 1 254 ? 10.027 3.909 -24.436 1.00 53.47 254 PRO A N 1
ATOM 2074 C CA . PRO A 1 254 ? 9.119 4.842 -25.093 1.00 53.47 254 PRO A CA 1
ATOM 2075 C C . PRO A 1 254 ? 9.788 5.643 -26.226 1.00 53.47 254 PRO A C 1
ATOM 2077 O O . PRO A 1 254 ? 9.078 6.249 -27.018 1.00 53.47 254 PRO A O 1
ATOM 2080 N N . PHE A 1 255 ? 11.115 5.577 -26.394 1.00 46.59 255 PHE A N 1
ATOM 2081 C CA . PHE A 1 255 ? 11.808 6.004 -27.614 1.00 46.59 255 PHE A CA 1
ATOM 2082 C C . PHE A 1 255 ? 13.044 5.150 -27.895 1.00 46.59 255 PHE A C 1
ATOM 2084 O O . PHE A 1 255 ? 13.741 4.720 -26.977 1.00 46.59 255 PHE A O 1
ATOM 2091 N N . GLY A 1 256 ? 13.339 4.967 -29.186 1.00 43.94 256 GLY A N 1
ATOM 2092 C CA . GLY A 1 256 ? 14.678 4.633 -29.649 1.00 43.94 256 GLY A CA 1
ATOM 2093 C C . GLY A 1 256 ? 15.642 5.744 -29.248 1.00 43.94 256 GLY A C 1
ATOM 2094 O O . GLY A 1 256 ? 15.731 6.769 -29.915 1.00 43.94 256 GLY A O 1
ATOM 2095 N N . LEU A 1 257 ? 16.345 5.535 -28.145 1.00 36.34 257 LEU A N 1
ATOM 2096 C CA . LEU A 1 257 ? 17.699 6.033 -27.992 1.00 36.34 257 LEU A CA 1
ATOM 2097 C C . LEU A 1 257 ? 18.594 4.896 -28.481 1.00 36.34 257 LEU A C 1
ATOM 2099 O O . LEU A 1 257 ? 18.765 3.890 -27.793 1.00 36.34 257 LEU A O 1
ATOM 2103 N N . SER A 1 258 ? 19.035 5.023 -29.732 1.00 34.84 258 SER A N 1
ATOM 2104 C CA . SER A 1 258 ? 20.270 4.395 -30.207 1.00 34.84 258 SER A CA 1
ATOM 2105 C C . SER A 1 258 ? 21.450 4.860 -29.367 1.00 34.84 258 SER A C 1
ATOM 2107 O O . SER A 1 258 ? 21.474 6.085 -29.095 1.00 34.84 258 SER A O 1
#

Nearest PDB structures (foldseek):
  6y8q-assembly3_C  TM=5.407E-01  e=9.438E-06  Streptococcus agalactiae
  6y8q-assembly4_D  TM=5.067E-01  e=4.052E-04  Streptococcus agalactiae
  7q1e-assembly1_D  TM=4.023E-01  e=3.801E+00  synthetic construct
  6u1s-assembly1_A  TM=2.701E-01  e=2.566E+00  synthetic construct

pLDDT: mean 78.59, std 12.7, range [34.84, 96.0]

Foldseek 3Di:
DDDDPVVVLVVPDALDKDFQVVVVVVVDDVVNVVVCCVVLQWPQFPPRMITGHQDNNLVVLQLVCCVVVVFKAFAAVCCLCVPQVFDHDQAGEIEGCDPDDDGGSSQVVVVRYDYHHDPFAHRVCSVPVLQQWDDDPSGIYGQLLNRLLVLLVVDQDDVSLVRSLSSVLRDDPVSVVSNLSNLVRTPDLSSNLSCQVSLQQNDLVSNQVSVVRPSLVPSPDPDAAESDPPFDQDNSSRYTHHPVNCVVGPGNHNDDPD

Sequence (258 aa):
MKMTKMQKMNQLPVHAVMTTKELRQRGFTNQDLTRAGKEGVLVHYGYGVWARHVPLCLYEALKTFQKESQSCHIGGRTILHLLLGAPEPERIQLFDHREAGKYPNAFNYSGRIQTVPCRIFNDEYFFDECCGIIERDGLYWSTPARALLESIDMIGNLDDCRIIIRAMEQLKEMDMDDLGEVLECCQREKVKRWFFYLASKVSRDWAWACTRDSVVRKVLSNSIYSLHTPGMYVPDFKITVPEELEREFPRYMPFGLS

Radius of gyration: 22.45 Å; Cα contacts (8 Å, |Δi|>4): 411; chains: 1; bounding box: 60×32×68 Å

Secondary structure (DSSP, 8-state):
-PPPHHHHHTTSPTT-EEEHHHHHHTT--HHHHHHHHHTTSSEE-STTEEESSHHHHHHHHHHHHHHHHSSEEE-HHHHHHHHH-PPPPSSEEEEESSTT----HHHHHHS-EEEEE--SS-GGGTT-GGG-EEEETTEEEE-HHHHHHHHHHT--SHHHHHHHHHHHHT--HHHHHHHHHHHHH---HHHHHHHHHHHHHH-HHHHHHHHH-HHHHHH--S--EESSSS-EEEGGGTEEE-HHHHHHS----SS---